Protein AF-A0A7X6VXB9-F1 (afdb_monomer_lite)

Radius of gyration: 19.86 Å; chains: 1; bounding box: 58×48×52 Å

pLDDT: mean 84.42, std 15.19, range [27.61, 98.31]

Structure (mmCIF, N/CA/C/O backbone):
data_AF-A0A7X6VXB9-F1
#
_entry.id   AF-A0A7X6VXB9-F1
#
loop_
_atom_site.group_PDB
_atom_site.id
_atom_site.type_symbol
_atom_site.label_atom_id
_atom_site.label_alt_id
_atom_site.label_comp_id
_atom_site.label_asym_id
_atom_site.label_entity_id
_atom_site.label_seq_id
_atom_site.pdbx_PDB_ins_code
_atom_site.Cartn_x
_atom_site.Cartn_y
_atom_site.Cartn_z
_atom_site.occupancy
_atom_site.B_iso_or_equiv
_atom_site.auth_seq_id
_atom_site.auth_comp_id
_atom_site.auth_asym_id
_atom_site.auth_atom_id
_atom_site.pdbx_PDB_model_num
ATOM 1 N N . MET A 1 1 ? 38.574 -6.362 -27.986 1.00 59.81 1 MET A N 1
ATOM 2 C CA . MET A 1 1 ? 37.698 -5.196 -28.247 1.00 59.81 1 MET A CA 1
ATOM 3 C C . MET A 1 1 ? 36.382 -5.608 -28.919 1.00 59.81 1 MET A C 1
ATOM 5 O O . MET A 1 1 ? 35.338 -5.359 -28.336 1.00 59.81 1 MET A O 1
ATOM 9 N N . ALA A 1 2 ? 36.400 -6.327 -30.053 1.00 65.19 2 ALA A N 1
ATOM 10 C CA . ALA A 1 2 ? 35.178 -6.799 -30.733 1.00 65.19 2 ALA A CA 1
ATOM 11 C C . ALA A 1 2 ? 34.283 -7.728 -29.877 1.00 65.19 2 ALA A C 1
ATOM 13 O O . ALA A 1 2 ? 33.071 -7.541 -29.834 1.00 65.19 2 ALA A O 1
ATOM 14 N N . GLY A 1 3 ? 34.872 -8.669 -29.127 1.00 65.75 3 GLY A N 1
ATOM 15 C CA . GLY A 1 3 ? 34.111 -9.557 -28.233 1.00 65.75 3 GLY A CA 1
ATOM 16 C C . GLY A 1 3 ? 33.398 -8.827 -27.088 1.00 65.75 3 GLY A C 1
ATOM 17 O O . GLY A 1 3 ? 32.296 -9.203 -26.709 1.00 65.75 3 GLY A O 1
ATOM 18 N N . THR A 1 4 ? 33.982 -7.738 -26.580 1.00 70.50 4 THR A N 1
ATOM 19 C CA . THR A 1 4 ? 33.397 -6.915 -25.508 1.00 70.50 4 THR A CA 1
ATOM 20 C C . THR A 1 4 ? 32.198 -6.111 -26.011 1.00 70.50 4 THR A C 1
ATOM 22 O O . THR A 1 4 ? 31.180 -6.040 -25.329 1.00 70.50 4 THR A O 1
ATOM 25 N N . ILE A 1 5 ? 32.289 -5.557 -27.225 1.00 76.06 5 ILE A N 1
ATOM 26 C CA . ILE A 1 5 ? 31.186 -4.834 -27.874 1.00 76.06 5 ILE A CA 1
ATOM 27 C C . ILE A 1 5 ? 30.029 -5.793 -28.169 1.00 76.06 5 ILE A C 1
ATOM 29 O O . ILE A 1 5 ? 28.884 -5.480 -27.856 1.00 76.06 5 ILE A O 1
ATOM 33 N N . LEU A 1 6 ? 30.321 -6.987 -28.695 1.00 74.81 6 LEU A N 1
ATOM 34 C CA . LEU A 1 6 ? 29.302 -8.002 -28.965 1.00 74.81 6 LEU A CA 1
ATOM 35 C C . LEU A 1 6 ? 28.572 -8.429 -27.684 1.00 74.81 6 LEU A C 1
ATOM 37 O O . LEU A 1 6 ? 27.347 -8.500 -27.675 1.00 74.81 6 LEU A O 1
ATOM 41 N N . LEU A 1 7 ? 29.306 -8.649 -26.588 1.00 71.50 7 LEU A N 1
ATOM 42 C CA . LEU A 1 7 ? 28.714 -8.994 -25.294 1.00 71.50 7 LEU A CA 1
ATOM 43 C C . LEU A 1 7 ? 27.787 -7.881 -24.775 1.00 71.50 7 LEU A C 1
ATOM 45 O O . LEU A 1 7 ? 26.713 -8.160 -24.245 1.00 71.50 7 LEU A O 1
ATOM 49 N N . PHE A 1 8 ? 28.182 -6.618 -24.968 1.00 75.12 8 PHE A N 1
ATOM 50 C CA . PHE A 1 8 ? 27.390 -5.456 -24.569 1.00 75.12 8 PHE A CA 1
ATOM 51 C C . PHE A 1 8 ? 26.103 -5.331 -25.394 1.00 75.12 8 PHE A C 1
ATOM 53 O O . PHE A 1 8 ? 25.026 -5.144 -24.832 1.00 75.12 8 PHE A O 1
ATOM 60 N N . VAL A 1 9 ? 26.196 -5.512 -26.715 1.00 78.38 9 VAL A N 1
ATOM 61 C CA . VAL A 1 9 ? 25.041 -5.505 -27.627 1.00 78.38 9 VAL A CA 1
ATOM 62 C C . VAL A 1 9 ? 24.076 -6.638 -27.289 1.00 78.38 9 VAL A C 1
ATOM 64 O O . VAL A 1 9 ? 22.878 -6.401 -27.172 1.00 78.38 9 VAL A O 1
ATOM 67 N N . VAL A 1 10 ? 24.580 -7.855 -27.068 1.00 76.19 10 VAL A N 1
ATOM 68 C CA . VAL A 1 10 ? 23.747 -9.006 -26.689 1.00 76.19 10 VAL A CA 1
ATOM 69 C C . VAL A 1 10 ? 23.068 -8.768 -25.340 1.00 76.19 10 VAL A C 1
ATOM 71 O O . VAL A 1 10 ? 21.876 -9.037 -25.216 1.00 76.19 10 VAL A O 1
ATOM 74 N N . SER A 1 11 ? 23.773 -8.213 -24.350 1.00 72.56 11 SER A N 1
ATOM 75 C CA . SER A 1 11 ? 23.193 -7.867 -23.045 1.00 72.56 11 SER A CA 1
ATOM 76 C C . SER A 1 11 ? 22.078 -6.821 -23.173 1.00 72.56 11 SER A C 1
ATOM 78 O O . SER A 1 11 ? 20.974 -7.018 -22.663 1.00 72.56 11 SER A O 1
ATOM 80 N N . PHE A 1 12 ? 22.320 -5.753 -23.938 1.00 78.56 12 PHE A N 1
ATOM 81 C CA . PHE A 1 12 ? 21.336 -4.698 -24.173 1.00 78.56 12 PHE A CA 1
ATOM 82 C C . PHE A 1 12 ? 20.107 -5.212 -24.937 1.00 78.56 12 PHE A C 1
ATOM 84 O O . PHE A 1 12 ? 18.974 -4.943 -24.545 1.00 78.56 12 PHE A O 1
ATOM 91 N N . MET A 1 13 ? 20.313 -6.023 -25.978 1.00 80.06 13 MET A N 1
ATOM 92 C CA . MET A 1 13 ? 19.227 -6.684 -26.709 1.00 80.06 13 MET A CA 1
ATOM 93 C C . MET A 1 13 ? 18.437 -7.635 -25.811 1.00 80.06 13 MET A C 1
ATOM 95 O O . MET A 1 13 ? 17.213 -7.656 -25.865 1.00 80.06 13 MET A O 1
ATOM 99 N N . THR A 1 14 ? 19.112 -8.372 -24.931 1.00 75.12 14 THR A N 1
ATOM 100 C CA . THR A 1 14 ? 18.470 -9.269 -23.962 1.00 75.12 14 THR A CA 1
ATOM 101 C C . THR A 1 14 ? 17.587 -8.485 -22.985 1.00 75.12 14 THR A C 1
ATOM 103 O O . THR A 1 14 ? 16.448 -8.880 -22.736 1.00 75.12 14 THR A O 1
ATOM 106 N N . MET A 1 15 ? 18.061 -7.339 -22.482 1.00 77.19 15 MET A N 1
ATOM 107 C CA . MET A 1 15 ? 17.248 -6.436 -21.660 1.00 77.19 15 MET A CA 1
ATOM 108 C C . MET A 1 15 ? 16.054 -5.869 -22.429 1.00 77.19 15 MET A C 1
ATOM 110 O O . MET A 1 15 ? 14.948 -5.844 -21.892 1.00 77.19 15 MET A O 1
ATOM 114 N N . TYR A 1 16 ? 16.269 -5.436 -23.672 1.00 79.38 16 TYR A N 1
ATOM 115 C CA . TYR A 1 16 ? 15.228 -4.864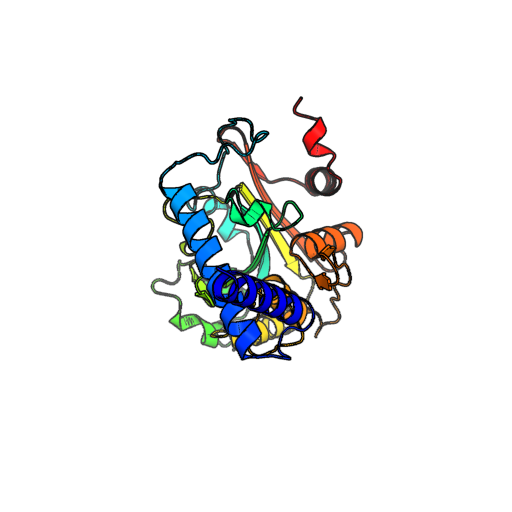 -24.523 1.00 79.38 16 TYR A CA 1
ATOM 116 C C . TYR A 1 16 ? 14.123 -5.884 -24.830 1.00 79.38 16 TYR A C 1
ATOM 118 O O . TYR A 1 16 ? 12.943 -5.599 -24.639 1.00 79.38 16 TYR A O 1
ATOM 126 N N . ILE A 1 17 ? 14.496 -7.111 -25.205 1.00 79.88 17 ILE A N 1
ATOM 127 C CA . ILE A 1 17 ? 13.550 -8.205 -25.462 1.00 79.88 17 ILE A CA 1
ATOM 128 C C . ILE A 1 17 ? 12.794 -8.581 -24.183 1.00 79.88 17 ILE A C 1
ATOM 130 O O . ILE A 1 17 ? 11.577 -8.725 -24.223 1.00 79.88 17 ILE A O 1
ATOM 134 N N . SER A 1 18 ? 13.484 -8.705 -23.045 1.00 80.44 18 SER A N 1
ATOM 135 C CA . SER A 1 18 ? 12.845 -8.980 -21.749 1.00 80.44 18 SER A CA 1
ATOM 136 C C . SER A 1 18 ? 11.863 -7.882 -21.328 1.00 80.44 18 SER A C 1
ATOM 138 O O . SER A 1 18 ? 10.851 -8.163 -20.691 1.00 80.44 18 SER A O 1
ATOM 140 N N . PHE A 1 19 ? 12.142 -6.626 -21.677 1.00 75.62 19 PHE A N 1
ATOM 141 C CA . PHE A 1 19 ? 11.236 -5.517 -21.405 1.00 75.62 19 PHE A CA 1
ATOM 142 C C . PHE A 1 19 ? 9.982 -5.564 -22.291 1.00 75.62 19 PHE A C 1
ATOM 144 O O . PHE A 1 19 ? 8.875 -5.369 -21.789 1.00 75.62 19 PHE A O 1
ATOM 151 N N . LEU A 1 20 ? 10.143 -5.842 -23.590 1.00 76.56 20 LEU A N 1
ATOM 152 C CA . LEU A 1 20 ? 9.024 -5.953 -24.533 1.00 76.56 20 LEU A CA 1
ATOM 153 C C . LEU A 1 20 ? 8.160 -7.195 -24.288 1.00 76.56 20 LEU A C 1
ATOM 155 O O . LEU A 1 20 ? 6.946 -7.144 -24.459 1.00 76.56 20 LEU A O 1
ATOM 159 N N . PHE A 1 21 ? 8.782 -8.301 -23.884 1.00 77.38 21 PHE A N 1
ATOM 160 C CA . PHE A 1 21 ? 8.146 -9.609 -23.749 1.00 77.38 21 PHE A CA 1
ATOM 161 C C . PHE A 1 21 ? 8.432 -10.228 -22.370 1.00 77.38 21 PHE A C 1
ATOM 163 O O . PHE A 1 21 ? 9.094 -11.274 -22.289 1.00 77.38 21 PHE A O 1
ATOM 170 N N . PRO A 1 22 ? 7.959 -9.600 -21.275 1.00 74.38 22 PRO A N 1
ATOM 171 C CA . PRO A 1 22 ? 8.199 -10.102 -19.928 1.00 74.38 22 PRO A CA 1
ATOM 172 C C . PRO A 1 22 ? 7.652 -11.527 -19.781 1.00 74.38 22 PRO A C 1
ATOM 174 O O . PRO A 1 22 ? 6.586 -11.867 -20.292 1.00 74.38 22 PRO A O 1
ATOM 177 N N . GLY A 1 23 ? 8.415 -12.399 -19.127 1.00 74.75 23 GLY A N 1
ATOM 178 C CA . GLY A 1 23 ? 8.036 -13.790 -18.882 1.00 74.75 23 GLY A CA 1
ATOM 179 C C . GLY A 1 23 ? 8.286 -14.745 -20.055 1.00 74.75 23 GLY A C 1
ATOM 180 O O . GLY A 1 23 ? 8.289 -15.961 -19.845 1.00 74.75 23 GLY A O 1
ATOM 181 N N . LYS A 1 24 ? 8.548 -14.251 -21.278 1.00 81.12 24 LYS A N 1
ATOM 182 C CA . LYS A 1 24 ? 8.824 -15.112 -22.447 1.00 81.12 24 LYS A CA 1
ATOM 183 C C . LYS A 1 24 ? 10.237 -15.699 -22.425 1.00 81.12 24 LYS A C 1
ATOM 185 O O . LYS A 1 24 ? 10.427 -16.842 -22.833 1.00 81.12 24 LYS A O 1
ATOM 190 N N . LEU A 1 25 ? 11.224 -14.952 -21.922 1.00 83.94 25 LEU A N 1
ATOM 191 C CA . LEU A 1 25 ? 12.621 -15.386 -21.817 1.00 83.94 25 LEU A CA 1
ATOM 192 C C . LEU A 1 25 ? 13.113 -15.270 -20.370 1.00 83.94 25 LEU A C 1
ATOM 194 O O . LEU A 1 25 ? 13.748 -14.291 -19.986 1.00 83.94 25 LEU A O 1
ATOM 198 N N . LYS A 1 26 ? 12.897 -16.325 -19.574 1.00 82.00 26 LYS A N 1
ATOM 199 C CA . LYS A 1 26 ? 13.209 -16.344 -18.129 1.00 82.00 26 LYS A CA 1
ATOM 200 C C . LYS A 1 26 ? 14.647 -15.932 -17.782 1.00 82.00 26 LYS A C 1
ATOM 202 O O . LYS A 1 26 ? 14.869 -15.318 -16.740 1.00 82.00 26 LYS A O 1
ATOM 207 N N . LEU A 1 27 ? 15.629 -16.284 -18.620 1.00 82.00 27 LEU A N 1
ATOM 208 C CA . LEU A 1 27 ? 17.028 -15.892 -18.406 1.00 82.00 27 LEU A CA 1
ATOM 209 C C . LEU A 1 27 ? 17.223 -14.385 -18.617 1.00 82.00 27 LEU A C 1
ATOM 211 O O . LEU A 1 27 ? 17.861 -13.733 -17.795 1.00 82.00 27 LEU A O 1
ATOM 215 N N . ALA A 1 28 ? 16.628 -13.841 -19.678 1.00 82.56 28 ALA A N 1
ATOM 216 C CA . ALA A 1 28 ? 16.661 -12.418 -19.984 1.00 82.56 28 ALA A CA 1
ATOM 217 C C . ALA A 1 28 ? 15.976 -11.597 -18.882 1.00 82.56 28 ALA A C 1
ATOM 219 O O . ALA A 1 28 ? 16.541 -10.617 -18.399 1.00 82.56 28 ALA A O 1
ATOM 220 N N . ASP A 1 29 ? 14.818 -12.068 -18.407 1.00 80.44 29 ASP A N 1
ATOM 221 C CA . ASP A 1 29 ? 14.095 -11.474 -17.280 1.00 80.44 29 ASP A CA 1
ATOM 222 C C . ASP A 1 29 ? 14.917 -11.484 -16.003 1.00 80.44 29 ASP A C 1
ATOM 224 O O . ASP A 1 29 ? 14.950 -10.483 -15.289 1.00 80.44 29 ASP A O 1
ATOM 228 N N . ARG A 1 30 ? 15.617 -12.586 -15.717 1.00 83.44 30 ARG A N 1
ATOM 229 C CA . ARG A 1 30 ? 16.499 -12.673 -14.553 1.00 83.44 30 ARG A CA 1
ATOM 230 C C . ARG A 1 30 ? 17.626 -11.645 -14.644 1.00 83.44 30 ARG A C 1
ATOM 232 O O . ARG A 1 30 ? 17.812 -10.897 -13.693 1.00 83.44 30 ARG A O 1
ATOM 239 N N . VAL A 1 31 ? 18.329 -11.572 -15.775 1.00 82.25 31 VAL A N 1
ATOM 240 C CA . VAL A 1 31 ? 19.430 -10.612 -15.977 1.00 82.25 31 VAL A CA 1
ATOM 241 C C . VAL A 1 31 ? 18.933 -9.171 -15.845 1.00 82.25 31 VAL A C 1
ATOM 243 O O . VAL A 1 31 ? 19.501 -8.403 -15.071 1.00 82.25 31 VAL A O 1
ATOM 246 N N . ARG A 1 32 ? 17.836 -8.815 -16.530 1.00 85.00 32 ARG A N 1
ATOM 247 C CA . ARG A 1 32 ? 17.232 -7.477 -16.440 1.00 85.00 32 ARG A CA 1
ATOM 248 C C . ARG A 1 32 ? 16.832 -7.141 -15.005 1.00 85.00 32 ARG A C 1
ATOM 250 O O . ARG A 1 32 ? 17.152 -6.061 -14.521 1.00 85.00 32 ARG A O 1
ATOM 257 N N . THR A 1 33 ? 16.142 -8.056 -14.329 1.00 82.88 33 THR A N 1
ATOM 258 C CA . THR A 1 33 ? 15.639 -7.846 -12.964 1.00 82.88 33 THR A CA 1
ATOM 259 C C . THR A 1 33 ? 16.784 -7.637 -11.975 1.00 82.88 33 THR A C 1
ATOM 261 O O . THR A 1 33 ? 16.711 -6.733 -11.148 1.00 82.88 33 THR A O 1
ATOM 264 N N . GLU A 1 34 ? 17.851 -8.434 -12.057 1.00 84.50 34 GLU A N 1
ATOM 265 C CA . GLU A 1 34 ? 19.015 -8.273 -11.177 1.00 84.50 34 GLU A CA 1
ATOM 266 C C . GLU A 1 34 ? 19.765 -6.965 -11.447 1.00 84.50 34 GLU A C 1
ATOM 268 O O . GLU A 1 34 ? 20.145 -6.275 -10.499 1.00 84.50 34 GLU A O 1
ATOM 273 N N . LEU A 1 35 ? 19.897 -6.555 -12.713 1.00 81.88 35 LEU A N 1
ATOM 274 C CA . LEU A 1 35 ? 20.472 -5.251 -13.037 1.00 81.88 35 LEU A CA 1
ATOM 275 C C . LEU A 1 35 ? 19.609 -4.108 -12.488 1.00 81.88 35 LEU A C 1
ATOM 277 O O . LEU A 1 35 ? 20.141 -3.212 -11.842 1.00 81.88 35 LEU A O 1
ATOM 281 N N . MET A 1 36 ? 18.284 -4.167 -12.662 1.00 82.00 36 MET A N 1
ATOM 282 C CA . MET A 1 36 ? 17.364 -3.165 -12.112 1.00 82.00 36 MET A CA 1
ATOM 283 C C . MET A 1 36 ? 17.475 -3.067 -10.589 1.00 82.00 36 MET A C 1
ATOM 285 O O . MET A 1 36 ? 17.573 -1.964 -10.058 1.00 82.00 36 MET A O 1
ATOM 289 N N . LYS A 1 37 ? 17.517 -4.200 -9.876 1.00 83.75 37 LYS A N 1
ATOM 290 C CA . LYS A 1 37 ? 17.737 -4.210 -8.421 1.00 83.75 37 LYS A CA 1
ATOM 291 C C . LYS A 1 37 ? 19.070 -3.575 -8.048 1.00 83.75 37 LYS A C 1
ATOM 293 O O . LYS A 1 37 ? 19.116 -2.790 -7.108 1.00 83.75 37 LYS A O 1
ATOM 298 N N . SER A 1 38 ? 20.141 -3.904 -8.769 1.00 82.62 38 SER A N 1
ATOM 299 C CA . SER A 1 38 ? 21.470 -3.334 -8.535 1.00 82.62 38 SER A CA 1
ATOM 300 C C . SER A 1 38 ? 21.470 -1.816 -8.733 1.00 82.62 38 SER A C 1
ATOM 302 O O . SER A 1 38 ? 21.938 -1.094 -7.855 1.00 82.62 38 SER A O 1
ATOM 304 N N . THR A 1 39 ? 20.864 -1.321 -9.817 1.00 81.25 39 THR A N 1
ATOM 305 C CA . THR A 1 39 ? 20.719 0.116 -10.081 1.00 81.25 39 THR A CA 1
ATOM 306 C C . THR A 1 39 ? 19.886 0.808 -9.006 1.00 81.25 39 THR A C 1
ATOM 308 O O . THR A 1 39 ? 20.294 1.852 -8.509 1.00 81.25 39 THR A O 1
ATOM 311 N N . ILE A 1 40 ? 18.753 0.226 -8.603 1.00 82.19 40 ILE A N 1
ATOM 312 C CA . ILE A 1 40 ? 17.907 0.793 -7.546 1.00 82.19 40 ILE A CA 1
ATOM 313 C C . ILE A 1 40 ? 18.665 0.847 -6.218 1.00 82.19 40 ILE A C 1
ATOM 315 O O . ILE A 1 40 ? 18.682 1.892 -5.576 1.00 82.19 40 ILE A O 1
ATOM 319 N N . ASN A 1 41 ? 19.344 -0.235 -5.830 1.00 81.50 41 ASN A N 1
ATOM 320 C CA . ASN A 1 41 ? 20.149 -0.256 -4.611 1.00 81.50 41 ASN A CA 1
ATOM 321 C C . ASN A 1 41 ? 21.255 0.807 -4.654 1.00 81.50 41 ASN A C 1
ATOM 323 O O . ASN A 1 41 ? 21.452 1.507 -3.668 1.00 81.50 41 ASN A O 1
ATOM 327 N N . ALA A 1 42 ? 21.938 0.974 -5.791 1.00 79.31 42 ALA A N 1
ATOM 328 C CA . ALA A 1 42 ? 22.951 2.014 -5.952 1.00 79.31 42 ALA A CA 1
ATOM 329 C C . ALA A 1 42 ? 22.359 3.427 -5.802 1.00 79.31 42 ALA A C 1
ATOM 331 O O . ALA A 1 42 ? 22.937 4.253 -5.101 1.00 79.31 42 ALA A O 1
ATOM 332 N N . LEU A 1 43 ? 21.192 3.699 -6.400 1.00 77.94 43 LEU A N 1
ATOM 333 C CA . LEU A 1 43 ? 20.498 4.984 -6.250 1.00 77.94 43 LEU A CA 1
ATOM 334 C C . LEU A 1 43 ? 20.062 5.241 -4.801 1.00 77.94 43 LEU A C 1
ATOM 336 O O . LEU A 1 43 ? 20.222 6.356 -4.312 1.00 77.94 43 LEU A O 1
ATOM 340 N N . GLU A 1 44 ? 19.558 4.221 -4.100 1.00 75.94 44 GLU A N 1
ATOM 341 C CA . GLU A 1 44 ? 19.198 4.335 -2.682 1.00 75.94 44 GLU A CA 1
ATOM 342 C C . GLU A 1 44 ? 20.428 4.589 -1.790 1.00 75.94 44 GLU A C 1
ATOM 344 O O . GLU A 1 44 ? 20.342 5.371 -0.845 1.00 75.94 44 GLU A O 1
ATOM 349 N N . GLU A 1 45 ? 21.585 3.982 -2.077 1.00 77.75 45 GLU A N 1
ATOM 350 C CA . GLU A 1 45 ? 22.830 4.253 -1.339 1.00 77.75 45 GLU A CA 1
ATOM 351 C C . GLU A 1 45 ? 23.379 5.664 -1.612 1.00 77.75 45 GLU A C 1
ATOM 353 O O . GLU A 1 45 ? 23.827 6.350 -0.690 1.00 77.75 45 GLU A O 1
ATOM 358 N N . ILE A 1 46 ? 23.284 6.153 -2.851 1.00 73.56 46 ILE A N 1
ATOM 359 C CA . ILE A 1 46 ? 23.618 7.547 -3.188 1.00 73.56 46 ILE A CA 1
ATOM 360 C C . ILE A 1 46 ? 22.721 8.517 -2.402 1.00 73.56 46 ILE A C 1
ATOM 362 O O . ILE A 1 46 ? 23.204 9.490 -1.821 1.00 73.56 46 ILE A O 1
ATOM 366 N N . GLU A 1 47 ? 21.423 8.221 -2.311 1.00 69.88 47 GLU A N 1
ATOM 367 C CA . GLU A 1 47 ? 20.468 9.023 -1.544 1.00 69.88 47 GLU A CA 1
ATOM 368 C C . GLU A 1 47 ? 20.797 9.042 -0.037 1.00 69.88 47 GLU A C 1
ATOM 370 O O . GLU A 1 47 ? 20.754 10.100 0.597 1.00 69.88 47 GLU A O 1
ATOM 375 N N . LYS A 1 48 ? 21.198 7.897 0.537 1.00 69.31 48 LYS A N 1
ATOM 376 C CA . LYS A 1 48 ? 21.609 7.788 1.951 1.00 69.31 48 LYS A CA 1
ATOM 377 C C . LYS A 1 48 ? 22.912 8.515 2.265 1.00 69.31 48 LYS A C 1
ATOM 379 O O . LYS A 1 48 ? 23.018 9.133 3.322 1.00 69.31 48 LYS A O 1
ATOM 384 N N . THR A 1 49 ? 23.900 8.439 1.374 1.00 63.34 49 THR A N 1
ATOM 385 C CA . THR A 1 49 ? 25.222 9.067 1.565 1.00 63.34 49 THR A CA 1
ATOM 386 C C . THR A 1 49 ? 25.186 10.587 1.406 1.00 63.34 49 THR A C 1
ATOM 388 O O . THR A 1 49 ? 26.188 11.258 1.650 1.00 63.34 49 THR A O 1
ATOM 391 N N . GLY A 1 50 ? 24.040 11.154 1.012 1.00 55.84 50 GLY A N 1
ATOM 392 C CA . GLY A 1 50 ? 23.881 12.592 0.817 1.00 55.84 50 GLY A CA 1
ATOM 393 C C . GLY A 1 50 ? 24.689 13.134 -0.364 1.00 55.84 50 GLY A C 1
ATOM 394 O O . GLY A 1 50 ? 24.737 14.352 -0.550 1.00 55.84 50 GLY A O 1
ATOM 395 N N . GLN A 1 51 ? 25.299 12.258 -1.177 1.00 49.59 51 GLN A N 1
ATOM 396 C CA . GLN A 1 51 ? 25.898 12.640 -2.447 1.00 49.59 51 GLN A CA 1
ATOM 397 C C . GLN A 1 51 ? 24.773 13.048 -3.392 1.00 49.59 51 GLN A C 1
ATOM 399 O O . GLN A 1 51 ? 24.108 12.242 -4.036 1.00 49.59 51 GLN A O 1
ATOM 404 N N . ARG A 1 52 ? 24.534 14.356 -3.427 1.00 46.22 52 ARG A N 1
ATOM 405 C CA . ARG A 1 52 ? 23.591 14.996 -4.333 1.00 46.22 52 ARG A CA 1
ATOM 406 C C . ARG A 1 52 ? 24.061 14.742 -5.761 1.00 46.22 52 ARG A C 1
ATOM 408 O O . ARG A 1 52 ? 24.974 15.410 -6.235 1.00 46.22 52 ARG A O 1
ATOM 415 N N . LEU A 1 53 ? 23.426 13.804 -6.460 1.00 44.00 53 LEU A N 1
ATOM 416 C CA . LEU A 1 53 ? 23.464 13.799 -7.916 1.00 44.00 53 LEU A CA 1
ATOM 417 C C . LEU A 1 53 ? 22.779 15.087 -8.375 1.00 44.00 53 LEU A C 1
ATOM 419 O O . LEU A 1 53 ? 21.554 15.172 -8.431 1.00 44.00 53 LEU A O 1
ATOM 423 N N . THR A 1 54 ? 23.574 16.111 -8.676 1.00 37.56 54 THR A N 1
ATOM 424 C CA . THR A 1 54 ? 23.136 17.299 -9.409 1.00 37.56 54 THR A CA 1
ATOM 425 C C . THR A 1 54 ? 22.849 16.903 -10.855 1.00 37.56 54 THR A C 1
ATOM 427 O O . THR A 1 54 ? 23.580 17.257 -11.775 1.00 37.56 54 THR A O 1
ATOM 430 N N . LEU A 1 55 ? 21.775 16.143 -11.068 1.00 38.56 55 LEU A N 1
ATOM 431 C CA . LEU A 1 55 ? 21.046 16.208 -12.326 1.00 38.56 55 LEU A CA 1
ATOM 432 C C . LEU A 1 55 ? 20.405 17.596 -12.354 1.00 38.56 55 LEU A C 1
ATOM 434 O O . LEU A 1 55 ? 19.553 17.920 -11.524 1.00 38.56 55 LEU A O 1
ATOM 438 N N . ALA A 1 56 ? 20.934 18.448 -13.231 1.00 33.56 56 ALA A N 1
ATOM 439 C CA . ALA A 1 56 ? 20.544 19.841 -13.380 1.00 33.56 56 ALA A CA 1
ATOM 440 C C . ALA A 1 56 ? 19.009 19.972 -13.412 1.00 33.56 56 ALA A C 1
ATOM 442 O O . ALA A 1 56 ? 18.364 19.318 -14.229 1.00 33.56 56 ALA A O 1
ATOM 443 N N . ASN A 1 57 ? 18.476 20.802 -12.502 1.00 32.94 57 ASN A N 1
ATOM 444 C CA . ASN A 1 57 ? 17.078 21.254 -12.320 1.00 32.94 57 ASN A CA 1
ATOM 445 C C . ASN A 1 57 ? 16.357 20.851 -11.020 1.00 32.94 57 ASN A C 1
ATOM 447 O O . ASN A 1 57 ? 15.249 21.332 -10.792 1.00 32.94 57 ASN A O 1
ATOM 451 N N . PHE A 1 58 ? 16.957 20.086 -10.103 1.00 40.41 58 PHE A N 1
ATOM 452 C CA . PHE A 1 58 ? 16.350 19.893 -8.774 1.00 40.41 58 PHE A CA 1
ATOM 453 C C . PHE A 1 58 ? 16.785 20.998 -7.801 1.00 40.41 58 PHE A C 1
ATOM 455 O O . PHE A 1 58 ? 17.818 20.909 -7.140 1.00 40.41 58 PHE A O 1
ATOM 462 N N . HIS A 1 59 ? 16.000 22.078 -7.740 1.00 34.94 59 HIS A N 1
ATOM 463 C CA . HIS A 1 59 ? 16.188 23.160 -6.774 1.00 34.94 59 HIS A CA 1
ATOM 464 C C . HIS A 1 59 ? 16.136 22.646 -5.321 1.00 34.94 59 HIS A C 1
ATOM 466 O O . HIS A 1 59 ? 15.226 21.917 -4.928 1.00 34.94 59 HIS A O 1
ATOM 472 N N . ASN A 1 60 ? 17.114 23.091 -4.524 1.00 37.09 60 ASN A N 1
ATOM 473 C CA . ASN A 1 60 ? 17.219 22.934 -3.070 1.00 37.09 60 ASN A CA 1
ATOM 474 C C . ASN A 1 60 ? 16.044 23.611 -2.336 1.00 37.09 60 ASN A C 1
ATOM 476 O O . ASN A 1 60 ? 16.185 24.729 -1.843 1.00 37.09 60 ASN A O 1
ATOM 480 N N . LYS A 1 61 ? 14.902 22.938 -2.214 1.00 41.56 61 LYS A N 1
ATOM 481 C CA . LYS A 1 61 ? 13.917 23.249 -1.170 1.00 41.56 61 LYS A CA 1
ATOM 482 C C . LYS A 1 61 ? 14.041 22.167 -0.100 1.00 41.56 61 LYS A C 1
ATOM 484 O O . LYS A 1 61 ? 14.153 20.995 -0.455 1.00 41.56 61 LYS A O 1
ATOM 489 N N . GLU A 1 62 ? 14.083 22.529 1.183 1.00 51.47 62 GLU A N 1
ATOM 490 C CA . GLU A 1 62 ? 13.890 21.537 2.248 1.00 51.47 62 GLU A CA 1
ATOM 491 C C . GLU A 1 62 ? 12.565 20.824 1.975 1.00 51.47 62 GLU A C 1
ATOM 493 O O . GLU A 1 62 ? 11.496 21.434 1.988 1.00 51.47 62 GLU A O 1
ATOM 498 N N . ILE A 1 63 ? 12.642 19.543 1.629 1.00 63.09 63 ILE A N 1
ATOM 499 C CA . ILE A 1 63 ? 11.458 18.737 1.367 1.00 63.09 63 ILE A CA 1
ATOM 500 C C . ILE A 1 63 ? 10.913 18.344 2.736 1.00 63.09 63 ILE A C 1
ATOM 502 O O . ILE A 1 63 ? 11.505 17.514 3.421 1.00 63.09 63 ILE A O 1
ATOM 506 N N . SER A 1 64 ? 9.804 18.958 3.141 1.00 77.19 64 SER A N 1
ATOM 507 C CA . SER A 1 64 ? 9.059 18.532 4.322 1.00 77.19 64 SER A CA 1
ATOM 508 C C . SER A 1 64 ? 8.534 17.106 4.111 1.00 77.19 64 SER A C 1
ATOM 510 O O . SER A 1 64 ? 7.911 16.807 3.093 1.00 77.19 64 SER A O 1
ATOM 512 N N . THR A 1 65 ? 8.814 16.217 5.064 1.00 88.75 65 THR A N 1
ATOM 513 C CA . THR A 1 65 ? 8.384 14.811 5.040 1.00 88.75 65 THR A CA 1
ATOM 514 C C . THR A 1 65 ? 7.583 14.472 6.288 1.00 88.75 65 THR A C 1
ATOM 516 O O . THR A 1 65 ? 7.936 14.922 7.380 1.00 88.75 65 THR A O 1
ATOM 519 N N . LEU A 1 66 ? 6.554 13.647 6.130 1.00 89.94 66 LEU A N 1
ATOM 520 C CA . LEU A 1 66 ? 5.745 13.089 7.209 1.00 89.94 66 LEU A CA 1
ATOM 521 C C . LEU A 1 66 ? 6.529 11.988 7.935 1.00 89.94 66 LEU A C 1
ATOM 523 O O . LEU A 1 66 ? 6.948 11.018 7.306 1.00 89.94 66 LEU A O 1
ATOM 527 N N . SER A 1 67 ? 6.754 12.129 9.237 1.00 91.56 67 SER A N 1
ATOM 528 C CA . SER A 1 67 ? 7.256 11.057 10.105 1.00 91.56 67 SER A CA 1
ATOM 529 C C . SER A 1 67 ? 6.125 10.107 10.513 1.00 91.56 67 SER A C 1
ATOM 531 O O . SER A 1 67 ? 4.958 10.363 10.235 1.00 91.56 67 SER A O 1
ATOM 533 N N . TYR A 1 68 ? 6.456 9.008 11.195 1.00 91.56 68 TYR A N 1
ATOM 534 C CA . TYR A 1 68 ? 5.430 8.169 11.816 1.00 91.56 68 TYR A CA 1
ATOM 535 C C . TYR A 1 68 ? 4.624 8.948 12.869 1.00 91.56 68 TYR A C 1
ATOM 537 O O . TYR A 1 68 ? 3.398 8.907 12.843 1.00 91.56 68 TYR A O 1
ATOM 545 N N . ASP A 1 69 ? 5.298 9.730 13.716 1.00 91.56 69 ASP A N 1
ATOM 546 C CA . ASP A 1 69 ? 4.651 10.551 14.749 1.00 91.56 69 ASP A CA 1
ATOM 547 C C . ASP A 1 69 ? 3.678 11.583 14.159 1.00 91.56 69 ASP A C 1
ATOM 549 O O . ASP A 1 69 ? 2.649 11.872 14.763 1.00 91.56 69 ASP A O 1
ATOM 553 N N . ASP A 1 70 ? 3.964 12.098 12.957 1.00 92.69 70 ASP A N 1
ATOM 554 C CA . ASP A 1 70 ? 3.048 12.982 12.229 1.00 92.69 70 ASP A CA 1
ATOM 555 C C . ASP A 1 70 ? 1.748 12.257 11.818 1.00 92.69 70 ASP A C 1
ATOM 557 O O . ASP A 1 70 ? 0.703 12.894 11.693 1.00 92.69 70 ASP A O 1
ATOM 561 N N . LEU A 1 71 ? 1.799 10.938 11.586 1.00 93.62 71 LEU A N 1
ATOM 562 C CA . LEU A 1 71 ? 0.656 10.135 11.138 1.00 93.62 71 LEU A CA 1
ATOM 563 C C . LEU A 1 71 ? -0.206 9.623 12.290 1.00 93.62 71 LEU A C 1
ATOM 565 O O . LEU A 1 71 ? -1.424 9.563 12.129 1.00 93.62 71 LEU A O 1
ATOM 569 N N . VAL A 1 72 ? 0.396 9.255 13.428 1.00 92.25 72 VAL A N 1
ATOM 570 C CA . VAL A 1 72 ? -0.291 8.623 14.575 1.00 92.25 72 VAL A CA 1
ATOM 571 C C . VAL A 1 72 ? -1.621 9.302 14.947 1.00 92.25 72 VAL A C 1
ATOM 573 O O . VAL A 1 72 ? -2.615 8.584 15.077 1.00 92.25 72 VAL A O 1
ATOM 576 N N . PRO A 1 73 ? -1.721 10.649 15.034 1.00 93.81 73 PRO A N 1
ATOM 577 C CA . PRO A 1 73 ? -2.982 11.316 15.371 1.00 93.81 73 PRO A CA 1
ATOM 578 C C . PRO A 1 73 ? -4.138 11.025 14.400 1.00 93.81 73 PRO A C 1
ATOM 580 O O . PRO A 1 73 ? -5.301 11.136 14.778 1.00 93.81 73 PRO A O 1
ATOM 583 N N . TYR A 1 74 ? -3.823 10.651 13.160 1.00 94.81 74 TYR A N 1
ATOM 584 C CA . TYR A 1 74 ? -4.784 10.411 12.087 1.00 94.81 74 TYR A CA 1
ATOM 585 C C . TYR A 1 74 ? -5.053 8.920 11.853 1.00 94.81 74 TYR A C 1
ATOM 587 O O . TYR A 1 74 ? -6.112 8.566 11.352 1.00 94.81 74 TYR A O 1
ATOM 595 N N . LEU A 1 75 ? -4.145 8.012 12.229 1.00 93.06 75 LEU A N 1
ATOM 596 C CA . LEU A 1 75 ? -4.314 6.577 11.941 1.00 93.06 75 LEU A CA 1
ATOM 597 C C . LEU A 1 75 ? -5.547 5.965 12.628 1.00 93.06 75 LEU A C 1
ATOM 599 O O . LEU A 1 75 ? -6.162 5.036 12.101 1.00 93.06 75 LEU A O 1
ATOM 603 N N . HIS A 1 76 ? -5.964 6.512 13.772 1.00 88.44 76 HIS A N 1
ATOM 604 C CA . HIS A 1 76 ? -7.169 6.059 14.469 1.00 88.44 76 HIS A CA 1
ATOM 605 C C . HIS A 1 76 ? -8.475 6.382 13.724 1.00 88.44 76 HIS A C 1
ATOM 607 O O . HIS A 1 76 ? -9.456 5.664 13.919 1.00 88.44 76 HIS A O 1
ATOM 613 N N . SER A 1 77 ? -8.501 7.413 12.868 1.00 88.56 77 SER A N 1
ATOM 614 C CA . SER A 1 77 ? -9.684 7.761 12.061 1.00 88.56 77 SER A CA 1
ATOM 615 C C . SER A 1 77 ? -9.771 6.977 10.748 1.00 88.56 77 SER A C 1
ATOM 617 O O . SER A 1 77 ? -10.809 6.992 10.084 1.00 88.56 77 SER A O 1
ATOM 619 N N . ILE A 1 78 ? -8.700 6.271 10.375 1.00 93.75 78 ILE A N 1
ATOM 620 C CA . ILE A 1 78 ? -8.658 5.420 9.188 1.00 93.75 78 ILE A CA 1
ATOM 621 C C . ILE A 1 78 ? -9.223 4.045 9.538 1.00 93.75 78 ILE A C 1
ATOM 623 O O . ILE A 1 78 ? -8.782 3.394 10.482 1.00 93.75 78 ILE A O 1
ATOM 627 N N . GLU A 1 79 ? -10.176 3.564 8.748 1.00 94.44 79 GLU A N 1
ATOM 628 C CA . GLU A 1 79 ? -10.777 2.251 8.967 1.00 94.44 79 GLU A CA 1
ATOM 629 C C . GLU A 1 79 ? -9.999 1.128 8.275 1.00 94.44 79 GLU A C 1
ATOM 631 O O . GLU A 1 79 ? -9.434 1.317 7.192 1.00 94.44 79 GLU A O 1
ATOM 636 N N . SER A 1 80 ? -10.053 -0.082 8.840 1.00 97.19 80 SER A N 1
ATOM 637 C CA . SER A 1 80 ? -9.526 -1.284 8.192 1.00 97.19 80 SER A CA 1
ATOM 638 C C . SER A 1 80 ? -10.143 -1.480 6.801 1.00 97.19 80 SER A C 1
ATOM 640 O O . SER A 1 80 ? -11.349 -1.312 6.595 1.00 97.19 80 SER A O 1
ATOM 642 N N . GLY A 1 81 ? -9.297 -1.831 5.837 1.00 96.56 81 GLY A N 1
ATOM 643 C CA . GLY A 1 81 ? -9.625 -1.956 4.420 1.00 96.56 81 GLY A CA 1
ATOM 644 C C . GLY A 1 81 ? -9.588 -0.657 3.614 1.00 96.56 81 GLY A C 1
ATOM 645 O O . GLY A 1 81 ? -9.886 -0.684 2.422 1.00 96.56 81 GLY A O 1
ATOM 646 N N . THR A 1 82 ? -9.184 0.461 4.221 1.00 97.56 82 THR A N 1
ATOM 647 C CA . THR A 1 82 ? -8.863 1.688 3.481 1.00 97.56 82 THR A CA 1
ATOM 648 C C . THR A 1 82 ? -7.688 1.443 2.535 1.00 97.56 82 THR A C 1
ATOM 650 O O . THR A 1 82 ? -6.689 0.835 2.917 1.00 97.56 82 THR A O 1
ATOM 653 N N . VAL A 1 83 ? -7.787 1.936 1.304 1.00 97.75 83 VAL A N 1
ATOM 654 C CA . VAL A 1 83 ? -6.682 1.960 0.342 1.00 97.75 83 VAL A CA 1
ATOM 655 C C . VAL A 1 83 ? -5.882 3.227 0.578 1.00 97.75 83 VAL A C 1
ATOM 657 O O . VAL A 1 83 ? -6.448 4.319 0.552 1.00 97.75 83 VAL A O 1
ATOM 660 N N . PHE A 1 84 ? -4.577 3.103 0.785 1.00 97.25 84 PHE A N 1
ATOM 661 C CA . PHE A 1 84 ? -3.697 4.261 0.887 1.00 97.25 84 PHE A CA 1
ATOM 662 C C . PHE A 1 84 ? -2.842 4.410 -0.371 1.00 97.25 84 PHE A C 1
ATOM 664 O O . PHE A 1 84 ? -2.492 3.434 -1.034 1.00 97.25 84 PHE A O 1
ATOM 671 N N . PHE A 1 85 ? -2.467 5.644 -0.670 1.00 95.50 85 PHE A N 1
ATOM 672 C CA . PHE A 1 85 ? -1.565 6.041 -1.739 1.00 95.50 85 PHE A CA 1
ATOM 673 C C . PHE A 1 85 ? -0.517 6.964 -1.146 1.00 95.50 85 PHE A C 1
ATOM 675 O O . PHE A 1 85 ? -0.846 7.849 -0.360 1.00 95.50 85 PHE A O 1
ATOM 682 N N . THR A 1 86 ? 0.744 6.784 -1.517 1.00 93.06 86 THR A N 1
ATOM 683 C CA . THR A 1 86 ? 1.828 7.606 -0.979 1.00 93.06 86 THR A CA 1
ATOM 684 C C . THR A 1 86 ? 2.644 8.266 -2.074 1.00 93.06 86 THR A C 1
ATOM 686 O O . THR A 1 86 ? 2.873 7.705 -3.150 1.00 93.06 86 THR A O 1
ATOM 689 N N . SER A 1 87 ? 3.097 9.482 -1.780 1.00 87.75 87 SER A N 1
ATOM 690 C CA . SER A 1 87 ? 4.132 10.173 -2.541 1.00 87.75 87 SER A CA 1
ATOM 691 C C . SER A 1 87 ? 5.439 10.119 -1.772 1.00 87.75 87 SER A C 1
ATOM 693 O O . SER A 1 87 ? 5.473 10.391 -0.569 1.00 87.75 87 SER A O 1
ATOM 695 N N . HIS A 1 88 ? 6.532 9.800 -2.458 1.00 83.38 88 HIS A N 1
ATOM 696 C CA . HIS A 1 88 ? 7.846 9.699 -1.837 1.00 83.38 88 HIS A CA 1
ATOM 697 C C . HIS A 1 88 ? 8.845 10.647 -2.490 1.00 83.38 88 HIS A C 1
ATOM 699 O O . HIS A 1 88 ? 8.860 10.823 -3.704 1.00 83.38 88 HIS A O 1
ATOM 705 N N . GLY A 1 89 ? 9.749 11.193 -1.683 1.00 69.88 89 GLY A N 1
ATOM 706 C CA . GLY A 1 89 ? 10.870 12.005 -2.142 1.00 69.88 89 GLY A CA 1
ATOM 707 C C . GLY A 1 89 ? 12.084 11.224 -2.639 1.00 69.88 89 GLY A C 1
ATOM 708 O O . GLY A 1 89 ? 13.092 11.864 -2.929 1.00 69.88 89 GLY A O 1
ATOM 709 N N . LYS A 1 90 ? 12.010 9.887 -2.728 1.00 70.75 90 LYS A N 1
ATOM 710 C CA . LYS A 1 90 ? 13.143 9.060 -3.167 1.00 70.75 90 LYS A CA 1
ATOM 711 C C . LYS A 1 90 ? 13.485 9.283 -4.628 1.00 70.75 90 LYS A C 1
ATOM 713 O O . LYS A 1 90 ? 12.579 9.411 -5.451 1.00 70.75 90 LYS A O 1
ATOM 718 N N . ILE A 1 91 ? 14.767 9.173 -4.976 1.00 62.78 91 ILE A N 1
ATOM 719 C CA . ILE A 1 91 ? 15.241 9.314 -6.365 1.00 62.78 91 ILE A CA 1
ATOM 720 C C . ILE A 1 91 ? 14.515 8.332 -7.292 1.00 62.78 91 ILE A C 1
ATOM 722 O O . ILE A 1 91 ? 14.070 8.712 -8.372 1.00 62.78 91 ILE A O 1
ATOM 726 N N . VAL A 1 92 ? 14.329 7.084 -6.848 1.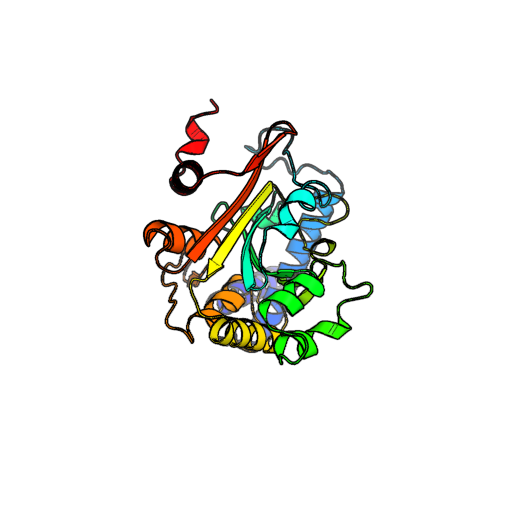00 68.44 92 VAL A N 1
ATOM 727 C CA . VAL A 1 92 ? 13.625 6.045 -7.620 1.00 68.44 92 VAL A CA 1
ATOM 728 C C . VAL A 1 92 ? 12.168 6.397 -7.926 1.00 68.44 92 VAL A C 1
ATOM 730 O O . VAL A 1 92 ? 11.633 5.971 -8.945 1.00 68.44 92 VAL A O 1
ATOM 733 N N . SER A 1 93 ? 11.540 7.211 -7.077 1.00 68.62 93 SER A N 1
ATOM 734 C CA . SER A 1 93 ? 10.141 7.621 -7.230 1.00 68.62 93 SER A CA 1
ATOM 735 C C . SER A 1 93 ? 9.967 8.605 -8.382 1.00 68.62 93 SER A C 1
ATOM 737 O O . SER A 1 93 ? 8.922 8.601 -9.015 1.00 68.62 93 SER A O 1
ATOM 739 N N . ASN A 1 94 ? 11.007 9.376 -8.723 1.00 65.81 94 ASN A N 1
ATOM 740 C CA . ASN A 1 94 ? 10.984 10.292 -9.868 1.00 65.81 94 ASN A CA 1
ATOM 741 C C . ASN A 1 94 ? 10.899 9.560 -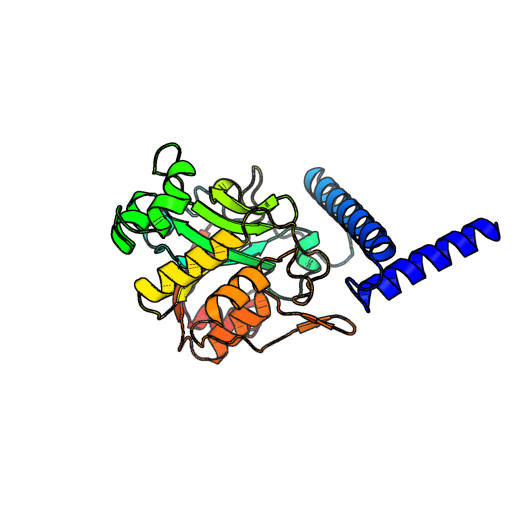11.221 1.00 65.81 94 ASN A C 1
ATOM 743 O O . ASN A 1 94 ? 10.619 10.190 -12.237 1.00 65.81 94 ASN A O 1
ATOM 747 N N . PHE A 1 95 ? 11.155 8.247 -11.251 1.00 69.19 95 PHE A N 1
ATOM 748 C CA . PHE A 1 95 ? 11.002 7.421 -12.451 1.00 69.19 95 PHE A CA 1
ATOM 749 C C . PHE A 1 95 ? 9.603 6.802 -12.583 1.00 69.19 95 PHE A C 1
ATOM 751 O O . PHE A 1 95 ? 9.328 6.151 -13.589 1.00 69.19 95 PHE A O 1
ATOM 758 N N . ILE A 1 96 ? 8.724 6.995 -11.593 1.00 71.69 96 ILE A N 1
ATOM 759 C CA . ILE A 1 96 ? 7.317 6.595 -11.649 1.00 71.69 96 ILE A CA 1
ATOM 760 C C . ILE A 1 96 ? 6.503 7.849 -11.999 1.00 71.69 96 ILE A C 1
ATOM 762 O O . ILE A 1 96 ? 6.495 8.794 -11.212 1.00 71.69 96 ILE A O 1
ATOM 766 N N . PRO A 1 97 ? 5.837 7.902 -13.168 1.00 74.88 97 PRO A N 1
ATOM 767 C CA . PRO A 1 97 ? 5.031 9.056 -13.545 1.00 74.88 97 PRO A CA 1
ATOM 768 C C . PRO A 1 97 ? 3.924 9.362 -12.528 1.00 74.88 97 PRO A C 1
ATOM 770 O O . PRO A 1 97 ? 3.130 8.489 -12.180 1.00 74.88 97 PRO A O 1
ATOM 773 N N . GLY A 1 98 ? 3.833 10.627 -12.112 1.00 72.69 98 GLY A N 1
ATOM 774 C CA . GLY A 1 98 ? 2.783 11.121 -11.220 1.00 72.69 98 GLY A CA 1
ATOM 775 C C . GLY A 1 98 ? 3.233 11.478 -9.815 1.00 72.69 98 GLY A C 1
ATOM 776 O O . GLY A 1 98 ? 4.381 11.289 -9.428 1.00 72.69 98 GLY A O 1
ATOM 777 N N . ASN A 1 99 ? 2.281 11.999 -9.041 1.00 79.12 99 ASN A N 1
ATOM 778 C CA . ASN A 1 99 ? 2.510 12.364 -7.645 1.00 79.12 99 ASN A CA 1
ATOM 779 C C . ASN A 1 99 ? 2.447 11.147 -6.710 1.00 79.12 99 ASN A C 1
ATOM 781 O O . ASN A 1 99 ? 3.073 11.167 -5.653 1.00 79.12 99 ASN A O 1
ATOM 785 N N . TRP A 1 100 ? 1.728 10.091 -7.099 1.00 89.25 100 TRP A N 1
ATOM 786 C CA . TRP A 1 100 ? 1.496 8.889 -6.296 1.00 89.25 100 TRP A CA 1
ATOM 787 C C . TRP A 1 100 ? 2.339 7.731 -6.817 1.00 89.25 100 TRP A C 1
ATOM 789 O O . TRP A 1 100 ? 2.219 7.347 -7.981 1.00 89.25 100 TRP A O 1
ATOM 799 N N . THR A 1 101 ? 3.192 7.170 -5.960 1.00 89.31 101 THR A N 1
ATOM 800 C CA . THR A 1 101 ? 4.233 6.215 -6.375 1.00 89.31 101 THR A CA 1
ATOM 801 C C . THR A 1 101 ? 4.140 4.859 -5.689 1.00 89.31 101 THR A C 1
ATOM 803 O O . THR A 1 101 ? 4.819 3.921 -6.104 1.00 89.31 101 THR A O 1
ATOM 806 N N . HIS A 1 102 ? 3.274 4.713 -4.684 1.00 94.06 102 HIS A N 1
ATOM 807 C CA . HIS A 1 102 ? 2.998 3.436 -4.029 1.00 94.06 102 HIS A CA 1
ATOM 808 C C . HIS A 1 102 ? 1.581 3.388 -3.458 1.00 94.06 102 HIS A C 1
ATOM 810 O O . HIS A 1 102 ? 0.944 4.426 -3.280 1.00 94.06 102 HIS A O 1
ATOM 816 N N . THR A 1 103 ? 1.085 2.177 -3.206 1.00 96.56 103 THR A N 1
ATOM 817 C CA . THR A 1 103 ? -0.253 1.931 -2.662 1.00 96.56 103 THR A CA 1
ATOM 818 C C . THR A 1 103 ? -0.320 0.591 -1.922 1.00 96.56 103 THR A C 1
ATOM 820 O O . THR A 1 103 ? 0.520 -0.289 -2.137 1.00 96.56 103 THR A O 1
ATOM 823 N N . GLY A 1 104 ? -1.305 0.446 -1.042 1.00 97.62 104 GLY A N 1
ATOM 824 C CA . GLY A 1 104 ? -1.575 -0.757 -0.261 1.00 97.62 104 GLY A CA 1
ATOM 825 C C . GLY A 1 104 ? -2.920 -0.655 0.457 1.00 97.62 104 GLY A C 1
ATOM 826 O O . GLY A 1 104 ? -3.604 0.368 0.374 1.00 97.62 104 GLY A O 1
ATOM 827 N N . PHE A 1 105 ? -3.285 -1.703 1.193 1.00 98.31 105 PHE A N 1
ATOM 828 C CA . PHE A 1 105 ? -4.410 -1.644 2.124 1.00 98.31 105 PHE A CA 1
ATOM 829 C C . PHE A 1 105 ? -3.921 -1.402 3.544 1.00 98.31 105 PHE A C 1
ATOM 831 O O . PHE A 1 105 ? -2.952 -2.002 4.008 1.00 98.31 105 PHE A O 1
ATOM 838 N N . TYR A 1 106 ? -4.647 -0.555 4.254 1.00 98.19 106 TYR A N 1
ATOM 839 C CA . TYR A 1 106 ? -4.518 -0.371 5.683 1.00 98.19 106 TYR A CA 1
ATOM 840 C C . TYR A 1 106 ? -5.381 -1.405 6.413 1.00 98.19 106 TYR A C 1
ATOM 842 O O . TYR A 1 106 ? -6.587 -1.485 6.186 1.00 98.19 106 TYR A O 1
ATOM 850 N N . LEU A 1 107 ? -4.774 -2.212 7.280 1.00 98.06 107 LEU A N 1
ATOM 851 C CA . LEU A 1 107 ? -5.473 -3.175 8.138 1.00 98.06 107 LEU A CA 1
ATOM 852 C C . LEU A 1 107 ? -5.778 -2.573 9.514 1.00 98.06 107 LEU A C 1
ATOM 854 O O . LEU A 1 107 ? -6.792 -2.920 10.114 1.00 98.06 107 LEU A O 1
ATOM 858 N N . GLY A 1 108 ? -4.948 -1.636 9.970 1.00 97.38 108 GLY A N 1
ATOM 859 C CA . GLY A 1 108 ? -5.106 -0.933 11.239 1.00 97.38 108 GLY A CA 1
ATOM 860 C C . GLY A 1 108 ? -4.684 -1.739 12.453 1.00 97.38 108 GLY A C 1
ATOM 861 O O . GLY A 1 108 ? -4.013 -2.766 12.325 1.00 97.38 108 GLY A O 1
ATOM 862 N N . THR A 1 109 ? -5.040 -1.239 13.634 1.00 97.88 109 THR A N 1
ATOM 863 C CA . THR A 1 109 ? -4.775 -1.926 14.904 1.00 97.88 109 THR A CA 1
ATOM 864 C C . THR A 1 109 ? -5.627 -3.180 15.040 1.00 97.88 109 THR A C 1
ATOM 866 O O . THR A 1 109 ? -6.654 -3.332 14.367 1.00 97.88 109 THR A O 1
ATOM 869 N N . GLN A 1 110 ? -5.243 -4.075 15.952 1.00 97.88 110 GLN A N 1
ATOM 870 C CA . GLN A 1 110 ? -6.013 -5.291 16.215 1.00 97.88 110 GLN A CA 1
ATOM 871 C C . GLN A 1 110 ? -7.448 -4.945 16.628 1.00 97.88 110 GLN A C 1
ATOM 873 O O . GLN A 1 110 ? -8.400 -5.609 16.211 1.00 97.88 110 GLN A O 1
ATOM 878 N N . LYS A 1 111 ? -7.606 -3.854 17.387 1.00 96.94 111 LYS A N 1
ATOM 879 C CA . LYS A 1 111 ? -8.906 -3.320 17.781 1.00 96.94 111 LYS A CA 1
ATOM 880 C C . LYS A 1 111 ? -9.712 -2.792 16.592 1.00 96.94 111 LYS A C 1
ATOM 882 O O . LYS A 1 111 ? -10.872 -3.165 16.469 1.00 96.94 111 LYS A O 1
ATOM 887 N N . GLN A 1 112 ? -9.127 -1.980 15.706 1.00 97.19 112 GLN A N 1
ATOM 888 C CA . GLN A 1 112 ? -9.833 -1.479 14.513 1.00 97.19 112 GLN A CA 1
ATOM 889 C C . GLN A 1 112 ? -10.341 -2.635 13.638 1.00 97.19 112 GLN A C 1
ATOM 891 O O . GLN A 1 112 ? -11.490 -2.629 13.189 1.00 97.19 112 GLN A O 1
ATOM 896 N N . LEU A 1 113 ? -9.509 -3.665 13.460 1.00 97.25 113 LEU A N 1
ATOM 897 C CA . LEU A 1 113 ? -9.867 -4.843 12.681 1.00 97.25 113 LEU A CA 1
ATOM 898 C C . LEU A 1 113 ? -10.982 -5.663 13.350 1.00 97.25 113 LEU A C 1
ATOM 900 O O . LEU A 1 113 ? -11.927 -6.090 12.682 1.00 97.25 113 LEU A O 1
ATOM 904 N N . GLN A 1 114 ? -10.894 -5.858 14.670 1.00 96.94 114 GLN A N 1
ATOM 905 C CA . GLN A 1 114 ? -11.925 -6.531 15.460 1.00 96.94 114 GLN A CA 1
ATOM 906 C C . GLN A 1 114 ? -13.251 -5.771 15.438 1.00 96.94 114 GLN A C 1
ATOM 908 O O . GLN A 1 114 ? -14.293 -6.396 15.265 1.00 96.94 114 GLN A O 1
ATOM 913 N N . ASP A 1 115 ? -13.223 -4.451 15.605 1.00 96.19 115 ASP A N 1
ATOM 914 C CA . ASP A 1 115 ? -14.424 -3.618 15.639 1.00 96.19 115 ASP A CA 1
ATOM 915 C C . ASP A 1 115 ? -15.143 -3.641 14.276 1.00 96.19 115 ASP A C 1
ATOM 917 O O . ASP A 1 115 ? -16.373 -3.646 14.229 1.00 96.19 115 ASP A O 1
ATOM 921 N N . LYS A 1 116 ? -14.393 -3.724 13.165 1.00 96.19 116 LYS A N 1
ATOM 922 C CA . LYS A 1 116 ? -14.963 -3.732 11.809 1.00 96.19 116 LYS A CA 1
ATOM 923 C C . LYS A 1 116 ? -15.478 -5.095 11.344 1.00 96.19 116 LYS A C 1
ATOM 925 O O . LYS A 1 116 ? -16.537 -5.161 10.722 1.00 96.19 116 LYS A O 1
ATOM 930 N N . PHE A 1 117 ? -14.739 -6.176 11.603 1.00 97.38 117 PHE A N 1
ATOM 931 C CA . PHE A 1 117 ? -15.067 -7.510 11.070 1.00 97.38 117 PHE A CA 1
ATOM 932 C C . PHE A 1 117 ? -15.493 -8.524 12.141 1.00 97.38 117 PHE A C 1
ATOM 934 O O . PHE A 1 117 ? -16.110 -9.537 11.820 1.00 97.38 117 PHE A O 1
ATOM 941 N N . GLY A 1 118 ? -15.193 -8.267 13.414 1.00 97.06 118 GLY A N 1
ATOM 942 C CA . GLY A 1 118 ? -15.385 -9.201 14.522 1.00 97.06 118 GLY A CA 1
ATOM 943 C C . GLY A 1 118 ? -14.208 -10.166 14.703 1.00 97.06 118 GLY A C 1
ATOM 944 O O . GLY A 1 118 ? -13.578 -10.604 13.740 1.00 97.06 118 GLY A O 1
ATOM 945 N N . ALA A 1 119 ? -13.938 -10.560 15.952 1.00 96.31 119 ALA A N 1
ATOM 946 C CA . ALA A 1 119 ? -12.831 -11.464 16.306 1.00 96.31 119 ALA A CA 1
ATOM 947 C C . ALA A 1 119 ? -12.984 -12.892 15.741 1.00 96.31 119 ALA A C 1
ATOM 949 O O . ALA A 1 119 ? -12.018 -13.639 15.614 1.00 96.31 119 ALA A O 1
ATOM 950 N N . SER A 1 120 ? -14.207 -13.302 15.395 1.00 96.44 120 SER A N 1
ATOM 951 C CA . SER A 1 120 ? -14.462 -14.603 14.769 1.00 96.44 120 SER A CA 1
ATOM 952 C C . SER A 1 120 ? -14.240 -14.601 13.253 1.00 96.44 120 SER A C 1
ATOM 954 O O . SER A 1 120 ? -14.220 -15.688 12.663 1.00 96.44 120 SER A O 1
ATOM 956 N N . SER A 1 121 ? -14.069 -13.423 12.637 1.00 96.94 121 SER A N 1
ATOM 957 C CA . SER A 1 121 ? -13.909 -13.282 11.191 1.00 96.94 121 SER A CA 1
ATOM 958 C C . SER A 1 121 ? -12.648 -13.966 10.681 1.00 96.94 121 SER A C 1
ATOM 960 O O . SER A 1 121 ? -11.639 -14.105 11.376 1.00 96.94 121 SER A O 1
ATOM 962 N N . THR A 1 122 ? -12.703 -14.400 9.427 1.00 96.50 122 THR A N 1
ATOM 963 C CA . THR A 1 122 ? -11.566 -15.047 8.777 1.00 96.50 122 THR A CA 1
ATOM 964 C C . THR A 1 122 ? -10.400 -14.083 8.598 1.00 96.50 122 THR A C 1
ATOM 966 O O . THR A 1 122 ? -9.267 -14.482 8.834 1.00 96.50 122 THR A O 1
ATOM 969 N N . ILE A 1 123 ? -10.667 -12.817 8.249 1.00 96.38 123 ILE A N 1
ATOM 970 C CA . ILE A 1 123 ? -9.621 -11.800 8.099 1.00 96.38 123 ILE A CA 1
ATOM 971 C C . ILE A 1 123 ? -8.881 -11.550 9.414 1.00 96.38 123 ILE A C 1
ATOM 973 O O . ILE A 1 123 ? -7.655 -11.546 9.411 1.00 96.38 123 ILE A O 1
ATOM 977 N N . TYR A 1 124 ? -9.605 -11.428 10.534 1.00 97.19 124 TYR A N 1
ATOM 978 C CA . TYR A 1 124 ? -9.003 -11.228 11.852 1.00 97.19 124 TYR A CA 1
ATOM 979 C C . TYR A 1 124 ? -8.049 -12.374 12.198 1.00 97.19 124 TYR A C 1
ATOM 981 O O . TYR A 1 124 ? -6.870 -12.143 12.447 1.00 97.19 124 TYR A O 1
ATOM 989 N N . LYS A 1 125 ? -8.521 -13.621 12.088 1.00 97.50 125 LYS A N 1
ATOM 990 C CA . LYS A 1 125 ? -7.709 -14.819 12.357 1.00 97.50 125 LYS A CA 1
ATOM 991 C C . LYS A 1 125 ? -6.498 -14.951 11.435 1.00 97.50 125 LYS A C 1
ATOM 993 O O . LYS A 1 125 ? -5.459 -15.462 11.836 1.00 97.50 125 LYS A O 1
ATOM 998 N N . SER A 1 126 ? -6.612 -14.509 10.182 1.00 96.75 126 SER A N 1
ATOM 999 C CA . SER A 1 126 ? -5.495 -14.560 9.234 1.00 96.75 126 SER A CA 1
ATOM 1000 C C . SER A 1 126 ? -4.362 -13.598 9.584 1.00 96.75 126 SER A C 1
ATOM 1002 O O . SER A 1 126 ? -3.231 -13.851 9.170 1.00 96.75 126 SER A O 1
ATOM 1004 N N . VAL A 1 127 ? -4.641 -12.517 10.323 1.00 96.75 127 VAL A N 1
ATOM 1005 C CA . VAL A 1 127 ? -3.636 -11.487 10.626 1.00 96.75 127 VAL A CA 1
ATOM 1006 C C . VAL A 1 127 ? -3.340 -11.299 12.114 1.00 96.75 127 VAL A C 1
ATOM 1008 O O . VAL A 1 127 ? -2.390 -10.597 12.440 1.00 96.75 127 VAL A O 1
ATOM 1011 N N . GLU A 1 128 ? -4.080 -11.947 13.021 1.00 95.88 128 GLU A N 1
ATOM 1012 C CA . GLU A 1 128 ? -3.921 -11.775 14.475 1.00 95.88 128 GLU A CA 1
ATOM 1013 C C . GLU A 1 128 ? -2.484 -12.031 14.961 1.00 95.88 128 GLU A C 1
ATOM 1015 O O . GLU A 1 128 ? -1.981 -11.302 15.808 1.00 95.88 128 GLU A O 1
ATOM 1020 N N . ASN A 1 129 ? -1.779 -12.986 14.346 1.00 95.88 129 ASN A N 1
ATOM 1021 C CA . ASN A 1 129 ? -0.396 -13.332 14.694 1.00 95.88 129 ASN A CA 1
ATOM 1022 C C . ASN A 1 129 ? 0.658 -12.327 14.191 1.00 95.88 129 ASN A C 1
ATOM 1024 O O . ASN A 1 129 ? 1.840 -12.483 14.498 1.00 95.88 129 ASN A O 1
ATOM 1028 N N . PHE A 1 130 ? 0.271 -11.330 13.387 1.00 96.31 130 PHE A N 1
ATOM 1029 C CA . PHE A 1 130 ? 1.176 -10.254 12.969 1.00 96.31 130 PHE A CA 1
ATOM 1030 C C . PHE A 1 130 ? 1.245 -9.119 13.997 1.00 96.31 130 PHE A C 1
ATOM 1032 O O . PHE A 1 130 ? 2.221 -8.368 13.989 1.00 96.31 130 PHE A O 1
ATOM 1039 N N . TYR A 1 131 ? 0.253 -9.009 14.884 1.00 97.50 131 TYR A N 1
ATOM 1040 C CA . TYR A 1 131 ? 0.294 -8.086 16.014 1.00 97.50 131 TYR A CA 1
ATOM 1041 C C . TYR A 1 131 ? 1.171 -8.662 17.128 1.00 97.50 131 TYR A C 1
ATOM 1043 O O . TYR A 1 131 ? 1.072 -9.845 17.455 1.00 97.50 131 TYR A O 1
ATOM 1051 N N . ARG A 1 132 ? 2.029 -7.835 17.734 1.00 95.88 132 ARG A N 1
ATOM 1052 C CA . ARG A 1 132 ? 2.825 -8.225 18.911 1.00 95.88 132 ARG A CA 1
ATOM 1053 C C . ARG A 1 132 ? 2.188 -7.685 20.180 1.00 95.88 132 ARG A C 1
ATOM 1055 O O . ARG A 1 132 ? 2.164 -8.390 21.185 1.00 95.88 132 ARG A O 1
ATOM 1062 N N . THR A 1 133 ? 1.690 -6.449 20.134 1.00 96.50 133 THR A N 1
ATOM 1063 C CA . THR A 1 133 ? 0.984 -5.800 21.248 1.00 96.50 133 THR A CA 1
ATOM 1064 C C . THR A 1 133 ? -0.492 -5.553 20.954 1.00 96.50 133 THR A C 1
ATOM 1066 O O . THR A 1 133 ? -1.268 -5.427 21.897 1.00 96.50 133 THR A O 1
ATOM 1069 N N . GLY A 1 134 ? -0.879 -5.498 19.676 1.00 95.56 134 GLY A N 1
ATOM 1070 C CA . GLY A 1 134 ? -2.233 -5.157 19.230 1.00 95.56 134 GLY A CA 1
ATOM 1071 C C . GLY A 1 134 ? -2.396 -3.682 18.854 1.00 95.56 134 GLY A C 1
ATOM 1072 O O . GLY A 1 134 ? -3.379 -3.327 18.199 1.00 95.56 134 GLY A O 1
ATOM 1073 N N . GLU A 1 135 ? -1.415 -2.848 19.208 1.00 95.19 135 GLU A N 1
ATOM 1074 C CA . GLU A 1 135 ? -1.379 -1.407 18.925 1.00 95.19 135 GLU A CA 1
ATOM 1075 C C . GLU A 1 135 ? -0.686 -1.084 17.595 1.00 95.19 135 GLU A C 1
ATOM 1077 O O . GLU A 1 135 ? -0.738 0.050 17.126 1.00 95.19 135 GLU A O 1
ATOM 1082 N N . GLU A 1 136 ? -0.027 -2.064 16.969 1.00 95.38 136 GLU A N 1
ATOM 1083 C CA . GLU A 1 136 ? 0.622 -1.858 15.679 1.00 95.38 136 GLU A CA 1
ATOM 1084 C C . GLU A 1 136 ? -0.404 -1.528 14.597 1.00 95.38 136 GLU A C 1
ATOM 1086 O O . GLU A 1 136 ? -1.442 -2.174 14.470 1.00 95.38 136 GLU A O 1
ATOM 1091 N N . HIS A 1 137 ? -0.087 -0.558 13.750 1.00 96.69 137 HIS A N 1
ATOM 1092 C CA . HIS A 1 137 ? -0.921 -0.227 12.605 1.00 96.69 137 HIS A CA 1
ATOM 1093 C C . HIS A 1 137 ? -0.486 -1.069 11.411 1.00 96.69 137 HIS A C 1
ATOM 1095 O O . HIS A 1 137 ? 0.470 -0.727 10.719 1.00 96.69 137 HIS A O 1
ATOM 1101 N N . LEU A 1 138 ? -1.165 -2.189 11.160 1.00 97.81 138 LEU A N 1
ATOM 1102 C CA . LEU A 1 138 ? -0.767 -3.080 10.074 1.00 97.81 138 LEU A CA 1
ATOM 1103 C C . LEU A 1 138 ? -1.223 -2.569 8.702 1.00 97.81 138 LEU A C 1
ATOM 1105 O O . LEU A 1 138 ? -2.290 -1.972 8.546 1.00 97.81 138 LEU A O 1
ATOM 1109 N N . ILE A 1 139 ? -0.421 -2.873 7.688 1.00 97.88 139 ILE A N 1
ATOM 1110 C CA . ILE A 1 139 ? -0.707 -2.682 6.267 1.00 97.88 139 ILE A CA 1
ATOM 1111 C C . ILE A 1 139 ? -0.436 -3.977 5.502 1.00 97.88 139 ILE A C 1
ATOM 1113 O O . ILE A 1 139 ? 0.362 -4.810 5.937 1.00 97.88 139 ILE A O 1
ATOM 1117 N N . ILE A 1 140 ? -1.046 -4.110 4.329 1.00 98.06 140 ILE A N 1
ATOM 1118 C CA . ILE A 1 140 ? -0.631 -5.061 3.300 1.00 98.06 140 ILE A CA 1
ATOM 1119 C C . ILE A 1 140 ? -0.270 -4.304 2.026 1.00 98.06 140 ILE A C 1
ATOM 1121 O O . ILE A 1 140 ? -1.070 -3.552 1.467 1.00 98.06 140 ILE A O 1
ATOM 1125 N N . ASP A 1 141 ? 0.966 -4.491 1.580 1.00 97.44 141 ASP A N 1
ATOM 1126 C CA . ASP A 1 141 ? 1.511 -3.839 0.399 1.00 97.44 141 ASP A CA 1
ATOM 1127 C C . ASP A 1 141 ? 2.451 -4.773 -0.363 1.00 97.44 141 ASP A C 1
ATOM 1129 O O . ASP A 1 141 ? 2.975 -5.736 0.200 1.00 97.44 141 ASP A O 1
ATOM 1133 N N . SER A 1 142 ? 2.694 -4.467 -1.642 1.00 96.44 142 SER A N 1
ATOM 1134 C CA . SER A 1 142 ? 3.784 -5.081 -2.403 1.00 96.44 142 SER A CA 1
ATOM 1135 C C . SER A 1 142 ? 4.873 -4.060 -2.683 1.00 96.44 142 SER A C 1
ATOM 1137 O O . SER A 1 142 ? 4.649 -3.108 -3.425 1.00 96.44 142 SER A O 1
ATOM 1139 N N . SER A 1 143 ? 6.060 -4.249 -2.107 1.00 92.12 143 SER A N 1
ATOM 1140 C CA . SER A 1 143 ? 7.183 -3.312 -2.235 1.00 92.12 143 SER A CA 1
ATOM 1141 C C . SER A 1 143 ? 8.460 -3.997 -2.713 1.00 92.12 143 SER A C 1
ATOM 1143 O O . SER A 1 143 ? 8.674 -5.188 -2.492 1.00 92.12 143 SER A O 1
ATOM 1145 N N . LEU A 1 144 ? 9.359 -3.230 -3.333 1.00 86.31 144 LEU A N 1
ATOM 1146 C CA . LEU A 1 144 ? 10.575 -3.753 -3.963 1.00 86.31 144 LEU A CA 1
ATOM 1147 C C . LEU A 1 144 ? 11.400 -4.693 -3.067 1.00 86.31 144 LEU A C 1
ATOM 1149 O O . LEU A 1 144 ? 11.879 -5.730 -3.524 1.00 86.31 144 LEU A O 1
ATOM 1153 N N . ARG A 1 145 ? 11.590 -4.319 -1.797 1.00 84.31 145 ARG A N 1
ATOM 1154 C CA . ARG A 1 145 ? 12.474 -5.043 -0.871 1.00 84.31 145 ARG A CA 1
ATOM 1155 C C . ARG A 1 145 ? 11.821 -6.275 -0.258 1.00 84.31 145 ARG A C 1
ATOM 1157 O O . ARG A 1 145 ? 12.536 -7.190 0.137 1.00 84.31 145 ARG A O 1
ATOM 1164 N N . ARG A 1 146 ? 10.494 -6.291 -0.137 1.00 88.69 146 ARG A N 1
ATOM 1165 C CA . ARG A 1 146 ? 9.781 -7.288 0.673 1.00 88.69 146 ARG A CA 1
ATOM 1166 C C . ARG A 1 146 ? 8.704 -8.057 -0.083 1.00 88.69 146 ARG A C 1
ATOM 1168 O O . ARG A 1 146 ? 8.136 -8.978 0.490 1.00 88.69 146 ARG A O 1
ATOM 1175 N N . GLY A 1 147 ? 8.471 -7.733 -1.356 1.00 94.62 147 GLY A N 1
ATOM 1176 C CA . GLY A 1 147 ? 7.347 -8.282 -2.105 1.00 94.62 147 GLY A CA 1
ATOM 1177 C C . GLY A 1 147 ? 6.021 -7.945 -1.431 1.00 94.62 147 GLY A C 1
ATOM 1178 O O . GLY A 1 147 ? 5.947 -6.970 -0.677 1.00 94.62 147 GLY A O 1
ATOM 1179 N N . CYS A 1 148 ? 5.004 -8.764 -1.690 1.00 97.62 148 CYS A N 1
ATOM 1180 C CA . CYS A 1 148 ? 3.709 -8.657 -1.029 1.00 97.62 148 CYS A CA 1
ATOM 1181 C C . CYS A 1 148 ? 3.792 -9.211 0.394 1.00 97.62 148 CYS A C 1
ATOM 1183 O O . CYS A 1 148 ? 4.114 -10.389 0.568 1.00 97.62 148 CYS A O 1
ATOM 1185 N N . ALA A 1 149 ? 3.529 -8.390 1.412 1.00 97.44 149 ALA A N 1
ATOM 1186 C CA . ALA A 1 149 ? 3.405 -8.891 2.779 1.00 97.44 149 ALA A CA 1
ATOM 1187 C C . ALA A 1 149 ? 2.603 -7.973 3.704 1.00 97.44 149 ALA A C 1
ATOM 1189 O O . ALA A 1 149 ? 2.480 -6.775 3.458 1.00 97.44 149 ALA A O 1
ATOM 1190 N N . VAL A 1 150 ? 2.160 -8.557 4.818 1.00 98.00 150 VAL A N 1
ATOM 1191 C CA . VAL A 1 150 ? 1.647 -7.835 5.986 1.00 98.00 150 VAL A CA 1
ATOM 1192 C C . VAL A 1 150 ? 2.812 -7.320 6.831 1.00 98.00 150 VAL A C 1
ATOM 1194 O O . VAL A 1 150 ? 3.803 -8.032 7.025 1.00 98.00 150 VAL A O 1
ATOM 1197 N N . ARG A 1 151 ? 2.720 -6.079 7.312 1.00 95.88 151 ARG A N 1
ATOM 1198 C CA . ARG A 1 151 ? 3.722 -5.448 8.188 1.00 95.88 151 ARG A CA 1
ATOM 1199 C C . ARG A 1 151 ? 3.147 -4.265 8.948 1.00 95.88 151 ARG A C 1
ATOM 1201 O O . ARG A 1 151 ? 2.101 -3.755 8.566 1.00 95.88 151 ARG A O 1
ATOM 1208 N N . ASP A 1 152 ? 3.873 -3.800 9.956 1.00 95.75 152 ASP A N 1
ATOM 1209 C CA . ASP A 1 152 ? 3.614 -2.501 10.574 1.00 95.75 152 ASP A CA 1
ATOM 1210 C C . ASP A 1 152 ? 3.826 -1.373 9.544 1.00 95.75 152 ASP A C 1
ATOM 1212 O O . ASP A 1 152 ? 4.765 -1.416 8.741 1.00 95.75 152 ASP A O 1
ATOM 1216 N N . ILE A 1 153 ? 2.962 -0.358 9.553 1.00 94.44 153 ILE A N 1
ATOM 1217 C CA . ILE A 1 153 ? 3.076 0.852 8.738 1.00 94.44 153 ILE A CA 1
ATOM 1218 C C . ILE A 1 153 ? 4.418 1.563 8.951 1.00 94.44 153 ILE A C 1
ATOM 1220 O O . ILE A 1 153 ? 4.953 2.131 8.001 1.00 94.44 153 ILE A O 1
ATOM 1224 N N . MET A 1 154 ? 5.022 1.470 10.142 1.00 92.12 154 MET A N 1
ATOM 1225 C CA . MET A 1 154 ? 6.378 1.970 10.410 1.00 92.12 154 MET A CA 1
ATOM 1226 C C . MET A 1 154 ? 7.433 1.318 9.505 1.00 92.12 154 MET A C 1
ATOM 1228 O O . MET A 1 154 ? 8.460 1.918 9.191 1.00 92.12 154 MET A O 1
ATOM 1232 N N . GLU A 1 155 ? 7.182 0.088 9.052 1.00 91.31 155 GLU A N 1
ATOM 1233 C CA . GLU A 1 155 ? 8.050 -0.648 8.135 1.00 91.31 155 GLU A CA 1
ATOM 1234 C C . GLU A 1 155 ? 7.750 -0.347 6.655 1.00 91.31 155 GLU A C 1
ATOM 1236 O O . GLU A 1 155 ? 8.392 -0.922 5.766 1.00 91.31 155 GLU A O 1
ATOM 1241 N N . MET A 1 156 ? 6.795 0.547 6.362 1.00 90.75 156 MET A N 1
ATOM 1242 C CA . MET A 1 156 ? 6.550 1.042 5.009 1.00 90.75 156 MET A CA 1
ATOM 1243 C C . MET A 1 156 ? 7.817 1.710 4.473 1.00 90.75 156 MET A C 1
ATOM 1245 O O . MET A 1 156 ? 8.465 2.509 5.149 1.00 90.75 156 MET A O 1
ATOM 1249 N N . ALA A 1 157 ? 8.158 1.427 3.213 1.00 81.88 157 ALA A N 1
ATOM 1250 C CA . ALA A 1 157 ? 9.441 1.814 2.624 1.00 81.88 157 ALA A CA 1
ATOM 1251 C C . ALA A 1 157 ? 9.756 3.322 2.706 1.00 81.88 157 ALA A C 1
ATOM 1253 O O . ALA A 1 157 ? 10.926 3.702 2.600 1.00 81.88 157 ALA A O 1
ATOM 1254 N N . ALA A 1 158 ? 8.738 4.169 2.861 1.00 82.06 158 ALA A N 1
ATOM 1255 C CA . ALA A 1 158 ? 8.873 5.613 2.955 1.00 82.06 158 ALA A CA 1
ATOM 1256 C C . ALA A 1 158 ? 8.933 6.180 4.375 1.00 82.06 158 ALA A C 1
ATOM 1258 O O . ALA A 1 158 ? 9.368 7.317 4.508 1.00 82.06 158 ALA A O 1
ATOM 1259 N N . LEU A 1 159 ? 8.557 5.412 5.401 1.00 84.06 159 LEU A N 1
ATOM 1260 C CA . LEU A 1 159 ? 8.530 5.831 6.810 1.00 84.06 159 LEU A CA 1
ATOM 1261 C C . LEU A 1 159 ? 9.731 5.335 7.630 1.00 84.06 159 LEU A C 1
ATOM 1263 O O . LEU A 1 159 ? 9.734 5.480 8.847 1.00 84.06 159 LEU A O 1
ATOM 1267 N N . GLY A 1 160 ? 10.754 4.767 6.979 1.00 72.69 160 GLY A N 1
ATOM 1268 C CA . GLY A 1 160 ? 11.964 4.280 7.652 1.00 72.69 160 GLY A CA 1
ATOM 1269 C C . GLY A 1 160 ? 12.709 5.351 8.470 1.00 72.69 160 GLY A C 1
ATOM 1270 O O . GLY A 1 160 ? 12.285 6.498 8.566 1.00 72.69 160 GLY A O 1
ATOM 1271 N N . SER A 1 161 ? 13.879 4.999 9.019 1.00 70.00 161 SER A N 1
ATOM 1272 C CA . SER A 1 161 ? 14.644 5.842 9.969 1.00 70.00 161 SER A CA 1
ATOM 1273 C C . SER A 1 161 ? 14.849 7.304 9.549 1.00 70.00 161 SER A C 1
ATOM 1275 O O . SER A 1 161 ? 14.938 8.185 10.400 1.00 70.00 161 SER A O 1
ATOM 1277 N N . LYS A 1 162 ? 14.901 7.571 8.241 1.00 77.06 162 LYS A N 1
ATOM 1278 C CA . LYS A 1 162 ? 14.718 8.900 7.665 1.00 77.06 162 LYS A CA 1
ATOM 1279 C C . LYS A 1 162 ? 13.537 8.840 6.705 1.00 77.06 162 LYS A C 1
ATOM 1281 O O . LYS A 1 162 ? 13.648 8.239 5.633 1.00 77.06 162 LYS A O 1
ATOM 1286 N N . SER A 1 163 ? 12.421 9.447 7.100 1.00 84.12 163 SER A N 1
ATOM 1287 C CA . SER A 1 163 ? 11.226 9.448 6.264 1.00 84.12 163 SER A CA 1
ATOM 1288 C C . SER A 1 163 ? 11.487 10.152 4.933 1.00 84.12 163 SER A C 1
ATOM 1290 O O . SER A 1 163 ? 12.175 11.168 4.851 1.00 84.12 163 SER A O 1
ATOM 1292 N N . THR A 1 164 ? 10.915 9.582 3.881 1.00 86.62 164 THR A N 1
ATOM 1293 C CA . THR A 1 164 ? 10.821 10.168 2.540 1.00 86.62 164 THR A CA 1
ATOM 1294 C C . THR A 1 164 ? 9.365 10.371 2.134 1.00 86.62 164 THR A C 1
ATOM 1296 O O . THR A 1 164 ? 9.105 10.792 1.009 1.00 86.62 164 THR A O 1
ATOM 1299 N N . LEU A 1 165 ? 8.413 10.075 3.026 1.00 89.25 165 LEU A N 1
ATOM 1300 C CA . LEU A 1 165 ? 6.987 10.234 2.782 1.00 89.25 165 LEU A CA 1
ATOM 1301 C C . LEU A 1 165 ? 6.649 11.724 2.679 1.00 89.25 165 LEU A C 1
ATOM 1303 O O . LEU A 1 165 ? 6.831 12.467 3.636 1.00 89.25 165 LEU A O 1
ATOM 1307 N N . ARG A 1 166 ? 6.170 12.172 1.520 1.00 87.88 166 ARG A N 1
ATOM 1308 C CA . ARG A 1 166 ? 5.750 13.566 1.293 1.00 87.88 166 ARG A CA 1
ATOM 1309 C C . ARG A 1 166 ? 4.264 13.757 1.552 1.00 87.88 166 ARG A C 1
ATOM 1311 O O . ARG A 1 166 ? 3.863 14.760 2.135 1.00 87.88 166 ARG A O 1
ATOM 1318 N N . SER A 1 167 ? 3.471 12.788 1.111 1.00 89.62 167 SER A N 1
ATOM 1319 C CA . SER A 1 167 ? 2.027 12.792 1.283 1.00 89.62 167 SER A CA 1
ATOM 1320 C C . SER A 1 167 ? 1.471 11.380 1.383 1.00 89.62 167 SER A C 1
ATOM 1322 O O . SER A 1 167 ? 2.053 10.434 0.840 1.00 89.62 167 SER A O 1
ATOM 1324 N N . ILE A 1 168 ? 0.330 11.262 2.056 1.00 94.19 168 ILE A N 1
ATOM 1325 C CA . ILE A 1 168 ? -0.495 10.055 2.093 1.00 94.19 168 ILE A CA 1
ATOM 1326 C C . ILE A 1 168 ? -1.947 10.433 1.799 1.00 94.19 168 ILE A C 1
ATOM 1328 O O . ILE A 1 168 ? -2.459 11.410 2.336 1.00 94.19 168 ILE A O 1
ATOM 1332 N N . LEU A 1 169 ? -2.592 9.677 0.919 1.00 95.19 169 LEU A N 1
ATOM 1333 C CA . LEU A 1 169 ? -3.986 9.835 0.517 1.00 95.19 169 LEU A CA 1
ATOM 1334 C C . LEU A 1 169 ? -4.717 8.523 0.768 1.00 95.19 169 LEU A C 1
ATOM 1336 O O . LEU A 1 169 ? -4.235 7.467 0.370 1.00 95.19 169 LEU A O 1
ATOM 1340 N N . CYS A 1 170 ? -5.874 8.594 1.408 1.00 96.94 170 CYS A N 1
ATOM 1341 C CA . CYS A 1 170 ? -6.619 7.434 1.866 1.00 96.94 170 CYS A CA 1
ATOM 1342 C C . CYS A 1 170 ? -8.047 7.450 1.319 1.00 96.94 170 CYS A C 1
ATOM 1344 O O . CYS A 1 170 ? -8.798 8.406 1.534 1.00 96.94 170 CYS A O 1
ATOM 1346 N N . PHE A 1 171 ? -8.427 6.350 0.672 1.00 96.50 171 PHE A N 1
ATOM 1347 C CA . PHE A 1 171 ? -9.763 6.110 0.147 1.00 96.50 171 PHE A CA 1
ATOM 1348 C C . PHE A 1 171 ? -10.394 4.886 0.796 1.00 96.50 171 PHE A C 1
ATOM 1350 O O . PHE A 1 171 ? -9.854 3.782 0.744 1.00 96.50 171 PHE A O 1
ATOM 1357 N N . GLU A 1 172 ? -11.573 5.063 1.374 1.00 95.62 172 GLU A N 1
ATOM 1358 C CA . GLU A 1 172 ? -12.393 3.945 1.823 1.00 95.62 172 GLU A CA 1
ATOM 1359 C C . GLU A 1 172 ? -13.273 3.449 0.671 1.00 95.62 172 GLU A C 1
ATOM 1361 O O . GLU A 1 172 ? -14.011 4.248 0.097 1.00 95.62 172 GLU A O 1
ATOM 1366 N N . PRO A 1 173 ? -13.264 2.153 0.336 1.00 95.06 173 PRO A N 1
ATOM 1367 C CA . PRO A 1 173 ? -14.159 1.616 -0.682 1.00 95.06 173 PRO A CA 1
ATOM 1368 C C . PRO A 1 173 ? -15.616 1.565 -0.198 1.00 95.06 173 PRO A C 1
ATOM 1370 O O . PRO A 1 173 ? -15.906 1.100 0.905 1.00 95.06 173 PRO A O 1
ATOM 1373 N N . LYS A 1 174 ? -16.556 1.972 -1.058 1.00 94.19 174 LYS A N 1
ATOM 1374 C CA . LYS A 1 174 ? -18.011 1.925 -0.822 1.00 94.19 174 LYS A CA 1
ATOM 1375 C C . LYS A 1 174 ? -18.578 0.528 -1.086 1.00 94.19 174 LYS A C 1
ATOM 1377 O O . LYS A 1 174 ? -19.431 0.335 -1.949 1.00 94.19 174 LYS A O 1
ATOM 1382 N N . ILE A 1 175 ? -18.093 -0.456 -0.337 1.00 93.25 175 ILE A N 1
ATOM 1383 C CA . ILE A 1 175 ? -18.545 -1.852 -0.399 1.00 93.25 175 ILE A CA 1
ATOM 1384 C C . ILE A 1 175 ? -18.928 -2.353 0.994 1.00 93.25 175 ILE A C 1
ATOM 1386 O O . ILE A 1 175 ? -18.529 -1.785 2.009 1.00 93.25 175 ILE A O 1
ATOM 1390 N N . SER A 1 176 ? -19.716 -3.426 1.059 1.00 94.06 176 SER A N 1
ATOM 1391 C CA . SER A 1 176 ? -20.117 -4.000 2.349 1.00 94.06 176 SER A CA 1
ATOM 1392 C C . SER A 1 176 ? -18.918 -4.588 3.114 1.00 94.06 176 SER A C 1
ATOM 1394 O O . SER A 1 176 ? -17.968 -5.063 2.484 1.00 94.06 176 SER A O 1
ATOM 1396 N N . PRO A 1 177 ? -18.965 -4.665 4.460 1.00 93.69 177 PRO A N 1
ATOM 1397 C CA . PRO A 1 177 ? -17.916 -5.318 5.248 1.00 93.69 177 PRO A CA 1
ATOM 1398 C C . PRO A 1 177 ? -17.626 -6.761 4.810 1.00 93.69 177 PRO A C 1
ATOM 1400 O O . PRO A 1 177 ? -16.474 -7.179 4.803 1.00 93.69 177 PRO A O 1
ATOM 1403 N N . ALA A 1 178 ? -18.642 -7.512 4.371 1.00 93.88 178 ALA A N 1
ATOM 1404 C CA . ALA A 1 178 ? -18.460 -8.873 3.862 1.00 93.88 178 ALA A CA 1
ATOM 1405 C C . ALA A 1 178 ? -17.653 -8.911 2.549 1.00 93.88 178 ALA A C 1
ATOM 1407 O O . ALA A 1 178 ? -16.766 -9.749 2.393 1.00 93.88 178 ALA A O 1
ATOM 1408 N N . GLN A 1 179 ? -17.923 -7.986 1.622 1.00 95.44 179 GLN A N 1
ATOM 1409 C CA . GLN A 1 179 ? -17.138 -7.851 0.390 1.00 95.44 179 GLN A CA 1
ATOM 1410 C C . GLN A 1 179 ? -15.716 -7.383 0.701 1.00 95.44 179 GLN A C 1
ATOM 1412 O O . GLN A 1 179 ? -14.759 -7.963 0.198 1.00 95.44 179 GLN A O 1
ATOM 1417 N N . LEU A 1 180 ? -15.559 -6.393 1.584 1.00 95.81 180 LEU A N 1
ATOM 1418 C CA . LEU A 1 180 ? -14.248 -5.885 1.984 1.00 95.81 180 LEU A CA 1
ATOM 1419 C C . LEU A 1 180 ? -13.397 -6.952 2.679 1.00 95.81 180 LEU A C 1
ATOM 1421 O O . LEU A 1 180 ? -12.199 -7.040 2.429 1.00 95.81 180 LEU A O 1
ATOM 1425 N N . GLN A 1 181 ? -14.009 -7.809 3.498 1.00 96.12 181 GLN A N 1
ATOM 1426 C CA . GLN A 1 181 ? -13.326 -8.965 4.069 1.00 96.12 181 GLN A CA 1
ATOM 1427 C C . GLN A 1 181 ? -12.748 -9.850 2.960 1.00 96.12 181 GLN A C 1
ATOM 1429 O O . GLN A 1 181 ? -11.586 -10.237 3.032 1.00 96.12 181 GLN A O 1
ATOM 1434 N N . HIS A 1 182 ? -13.526 -10.136 1.916 1.00 95.75 182 HIS A N 1
ATOM 1435 C CA . HIS A 1 182 ? -13.068 -10.950 0.794 1.00 95.75 182 HIS A CA 1
ATOM 1436 C C . HIS A 1 182 ? -11.967 -10.259 -0.028 1.00 95.75 182 HIS A C 1
ATOM 1438 O O . HIS A 1 182 ? -10.990 -10.913 -0.384 1.00 95.75 182 HIS A O 1
ATOM 1444 N N . VAL A 1 183 ? -12.070 -8.941 -0.261 1.00 96.00 183 VAL A N 1
ATOM 1445 C CA . VAL A 1 183 ? -10.995 -8.120 -0.861 1.00 96.00 183 VAL A CA 1
ATOM 1446 C C . VAL A 1 183 ? -9.690 -8.331 -0.092 1.00 96.00 183 VAL A C 1
ATOM 1448 O O . VAL A 1 183 ? -8.685 -8.735 -0.674 1.00 96.00 183 VAL A O 1
ATOM 1451 N N . LEU A 1 184 ? -9.719 -8.139 1.229 1.00 97.25 184 LEU A N 1
ATOM 1452 C CA . LEU A 1 184 ? -8.533 -8.259 2.075 1.00 97.25 184 LEU A CA 1
ATOM 1453 C C . LEU A 1 184 ? -7.998 -9.693 2.151 1.00 97.25 184 LEU A C 1
ATOM 1455 O O . LEU A 1 184 ? -6.785 -9.889 2.157 1.00 97.25 184 LEU A O 1
ATOM 1459 N N . GLN A 1 185 ? -8.870 -10.704 2.171 1.00 96.12 185 GLN A N 1
ATOM 1460 C CA . GLN A 1 185 ? -8.456 -12.108 2.125 1.00 96.12 185 GLN A CA 1
ATOM 1461 C C . GLN A 1 185 ? -7.742 -12.458 0.817 1.00 96.12 185 GLN A C 1
ATOM 1463 O O . GLN A 1 185 ? -6.736 -13.167 0.843 1.00 96.12 185 GLN A O 1
ATOM 1468 N N . ASN A 1 186 ? -8.224 -11.940 -0.312 1.00 94.81 186 ASN A N 1
ATOM 1469 C CA . ASN A 1 186 ? -7.577 -12.155 -1.602 1.00 94.81 186 ASN A CA 1
ATOM 1470 C C . ASN A 1 186 ? -6.221 -11.456 -1.653 1.00 94.81 186 ASN A C 1
ATOM 1472 O O . ASN A 1 186 ? -5.242 -12.069 -2.064 1.00 94.81 186 ASN A O 1
ATOM 1476 N N . SER A 1 187 ? -6.122 -10.228 -1.140 1.00 96.19 187 SER A N 1
ATOM 1477 C CA . SER A 1 187 ? -4.827 -9.561 -0.996 1.00 96.19 187 SER A CA 1
ATOM 1478 C C . SER A 1 187 ? -3.876 -10.346 -0.085 1.00 96.19 187 SER A C 1
ATOM 1480 O O . SER A 1 187 ? -2.698 -10.480 -0.400 1.00 96.19 187 SER A O 1
ATOM 1482 N N . LEU A 1 188 ? -4.361 -10.926 1.018 1.00 96.81 188 LEU A N 1
ATOM 1483 C CA . LEU A 1 188 ? -3.534 -11.758 1.898 1.00 96.81 188 LEU A CA 1
ATOM 1484 C C . LEU A 1 188 ? -3.006 -13.015 1.211 1.00 96.81 188 LEU A C 1
ATOM 1486 O O . LEU A 1 188 ? -1.860 -13.385 1.468 1.00 96.81 188 LEU A O 1
ATOM 1490 N N . ALA A 1 189 ? -3.789 -13.637 0.327 1.00 95.81 189 ALA A N 1
ATOM 1491 C CA . ALA A 1 189 ? -3.365 -14.806 -0.446 1.00 95.81 189 ALA A CA 1
ATOM 1492 C C . ALA A 1 189 ? -2.169 -14.513 -1.376 1.00 95.81 189 ALA A C 1
ATOM 1494 O O . ALA A 1 189 ? -1.438 -15.427 -1.754 1.00 95.81 189 ALA A O 1
ATOM 1495 N N . GLU A 1 190 ? -1.929 -13.239 -1.695 1.00 97.00 190 GLU A N 1
ATOM 1496 C CA . GLU A 1 190 ? -0.782 -12.776 -2.481 1.00 97.00 190 GLU A CA 1
ATOM 1497 C C . GLU A 1 190 ? 0.506 -12.634 -1.644 1.00 97.00 190 GLU A C 1
ATOM 1499 O O . GLU A 1 190 ? 1.601 -12.478 -2.194 1.00 97.00 190 GLU A O 1
ATOM 1504 N N . THR A 1 191 ? 0.408 -12.705 -0.310 1.00 96.88 191 THR A N 1
ATOM 1505 C CA . THR A 1 191 ? 1.554 -12.599 0.606 1.00 96.88 191 THR A CA 1
ATOM 1506 C C . THR A 1 191 ? 2.625 -13.644 0.286 1.00 96.88 191 THR A C 1
ATOM 1508 O O . THR A 1 191 ? 2.348 -14.827 0.111 1.00 96.88 191 THR A O 1
ATOM 1511 N N . GLY A 1 192 ? 3.882 -13.204 0.227 1.00 96.31 192 GLY A N 1
ATOM 1512 C CA . GLY A 1 192 ? 5.037 -14.034 -0.117 1.00 96.31 192 GLY A CA 1
ATOM 1513 C C . GLY A 1 192 ? 5.431 -13.979 -1.596 1.00 96.31 192 GLY A C 1
ATOM 1514 O O . GLY A 1 192 ? 6.555 -14.366 -1.936 1.00 96.31 192 GLY A O 1
ATOM 1515 N N . LYS A 1 193 ? 4.579 -13.442 -2.483 1.00 96.75 193 LYS A N 1
ATOM 1516 C CA . LYS A 1 193 ? 4.977 -13.173 -3.872 1.00 96.75 193 LYS A CA 1
ATOM 1517 C C . LYS A 1 193 ? 6.050 -12.090 -3.934 1.00 96.75 193 LYS A C 1
ATOM 1519 O O . LYS A 1 193 ? 6.045 -11.112 -3.184 1.00 96.75 193 LYS A O 1
ATOM 1524 N N . LYS A 1 194 ? 6.991 -12.258 -4.866 1.00 95.00 194 LYS A N 1
ATOM 1525 C CA . LYS A 1 194 ? 8.047 -11.268 -5.123 1.00 95.00 194 LYS A CA 1
ATOM 1526 C C . LYS A 1 194 ? 7.455 -10.033 -5.798 1.00 95.00 194 LYS A C 1
ATOM 1528 O O . LYS A 1 194 ? 6.494 -10.145 -6.553 1.00 95.00 194 LYS A O 1
ATOM 1533 N N . TYR A 1 195 ? 8.088 -8.883 -5.581 1.00 93.19 195 TYR A N 1
ATOM 1534 C CA . TYR A 1 195 ? 7.721 -7.655 -6.279 1.00 93.19 195 TYR A CA 1
ATOM 1535 C C . TYR A 1 195 ? 7.936 -7.804 -7.788 1.00 93.19 195 TYR A C 1
ATOM 1537 O O . TYR A 1 195 ? 9.013 -8.245 -8.217 1.00 93.19 195 TYR A O 1
ATOM 1545 N N . ASP A 1 196 ? 6.943 -7.422 -8.591 1.00 91.75 196 ASP A N 1
ATOM 1546 C CA . ASP A 1 196 ? 7.097 -7.423 -10.041 1.00 91.75 196 ASP A CA 1
ATOM 1547 C C . ASP A 1 196 ? 7.749 -6.134 -10.558 1.00 91.75 196 ASP A C 1
ATOM 1549 O O . ASP A 1 196 ? 7.104 -5.123 -10.813 1.00 91.75 196 ASP A O 1
ATOM 1553 N N . LEU A 1 197 ? 9.058 -6.210 -10.795 1.00 86.50 197 LEU A N 1
ATOM 1554 C CA . LEU A 1 197 ? 9.840 -5.154 -11.446 1.00 86.50 197 LEU A CA 1
ATOM 1555 C C . LEU A 1 197 ? 9.508 -4.956 -12.934 1.00 86.50 197 LEU A C 1
ATOM 1557 O O . LEU A 1 197 ? 10.055 -4.063 -13.579 1.00 86.50 197 LEU A O 1
ATOM 1561 N N . SER A 1 198 ? 8.684 -5.824 -13.517 1.00 84.25 198 SER A N 1
ATOM 1562 C CA . SER A 1 198 ? 8.263 -5.730 -14.917 1.00 84.25 198 SER A CA 1
ATOM 1563 C C . SER A 1 198 ? 6.985 -4.919 -15.082 1.00 84.25 198 SER A C 1
ATOM 1565 O O . SER A 1 198 ? 6.745 -4.490 -16.213 1.00 84.25 198 SER A O 1
ATOM 1567 N N . PHE A 1 199 ? 6.233 -4.703 -13.993 1.00 87.06 199 PHE A N 1
ATOM 1568 C CA . PHE A 1 199 ? 4.909 -4.077 -13.971 1.00 87.06 199 PHE A CA 1
ATOM 1569 C C . PHE A 1 199 ? 3.940 -4.736 -14.966 1.00 87.06 199 PHE A C 1
ATOM 1571 O O . PHE A 1 199 ? 3.328 -4.075 -15.803 1.00 87.06 199 PHE A O 1
ATOM 1578 N N . SER A 1 200 ? 3.887 -6.066 -14.931 1.00 85.06 200 SER A N 1
ATOM 1579 C CA . SER A 1 200 ? 3.193 -6.932 -15.873 1.00 85.06 200 SER A CA 1
ATOM 1580 C C . SER A 1 200 ? 2.175 -7.797 -15.140 1.00 85.06 200 SER A C 1
ATOM 1582 O O . SER A 1 200 ? 2.546 -8.761 -14.479 1.00 85.06 200 SER A O 1
ATOM 1584 N N . MET A 1 201 ? 0.888 -7.530 -15.365 1.00 87.25 201 MET A N 1
ATOM 1585 C CA . MET A 1 201 ? -0.208 -8.306 -14.766 1.00 87.25 201 MET A CA 1
ATOM 1586 C C . MET A 1 201 ? -0.342 -9.740 -15.320 1.00 87.25 201 MET A C 1
ATOM 1588 O O . MET A 1 201 ? -1.130 -10.537 -14.812 1.00 87.25 201 MET A O 1
ATOM 1592 N N . ASP A 1 202 ? 0.426 -10.087 -16.359 1.00 86.12 202 ASP A N 1
ATOM 1593 C CA . ASP A 1 202 ? 0.427 -11.426 -16.963 1.00 86.12 202 ASP A CA 1
ATOM 1594 C C . ASP A 1 202 ? 1.157 -12.480 -16.100 1.00 86.12 202 ASP A C 1
ATOM 1596 O O . ASP A 1 202 ? 0.847 -13.671 -16.180 1.00 86.12 202 ASP A O 1
ATOM 1600 N N . ASP A 1 203 ? 2.143 -12.080 -15.282 1.00 86.25 203 ASP A N 1
ATOM 1601 C CA . ASP A 1 203 ? 2.952 -13.003 -14.467 1.00 86.25 203 ASP A CA 1
ATOM 1602 C C . ASP A 1 203 ? 2.419 -13.102 -13.035 1.00 86.25 203 ASP A C 1
ATOM 1604 O O . ASP A 1 203 ? 2.950 -12.494 -12.108 1.00 86.25 203 ASP A O 1
ATOM 1608 N N . LYS A 1 204 ? 1.432 -13.977 -12.828 1.00 90.12 204 LYS A N 1
ATOM 1609 C CA . LYS A 1 204 ? 0.802 -14.200 -11.515 1.00 90.12 204 LYS A CA 1
ATOM 1610 C C . LYS A 1 204 ? 1.715 -14.809 -10.440 1.00 90.12 204 LYS A C 1
ATOM 1612 O O . LYS A 1 204 ? 1.262 -15.015 -9.312 1.00 90.12 204 LYS A O 1
ATOM 1617 N N . SER A 1 205 ? 2.987 -15.102 -10.741 1.00 89.75 205 SER A N 1
ATOM 1618 C CA . SER A 1 205 ? 3.984 -15.513 -9.734 1.00 89.75 205 SER A CA 1
ATOM 1619 C C . SER A 1 205 ? 4.608 -14.337 -8.971 1.00 89.75 205 SER A C 1
ATOM 1621 O O . SER A 1 205 ? 5.277 -14.536 -7.950 1.00 89.75 205 SER A O 1
ATOM 1623 N N . LYS A 1 206 ? 4.398 -13.112 -9.457 1.00 93.88 206 LYS A N 1
ATOM 1624 C CA . LYS A 1 206 ? 4.832 -11.858 -8.843 1.00 93.88 206 LYS A CA 1
ATOM 1625 C C . LYS A 1 206 ? 3.640 -10.913 -8.764 1.00 93.88 206 LYS A C 1
ATOM 1627 O O . LYS A 1 206 ? 2.618 -11.167 -9.384 1.00 93.88 206 LYS A O 1
ATOM 1632 N N . ILE A 1 207 ? 3.774 -9.851 -7.980 1.00 96.19 207 ILE A N 1
ATOM 1633 C CA . ILE A 1 207 ? 2.747 -8.814 -7.905 1.00 96.19 207 ILE A CA 1
ATOM 1634 C C . ILE A 1 207 ? 3.384 -7.483 -7.538 1.00 96.19 207 ILE A C 1
ATOM 1636 O O . ILE A 1 207 ? 4.309 -7.435 -6.720 1.00 96.19 207 ILE A O 1
ATOM 1640 N N . TYR A 1 208 ? 2.919 -6.392 -8.132 1.00 95.00 208 TYR A N 1
ATOM 1641 C CA . TYR A 1 208 ? 3.323 -5.039 -7.748 1.00 95.00 208 TYR A CA 1
ATOM 1642 C C . TYR A 1 208 ? 2.171 -4.303 -7.049 1.00 95.00 208 TYR A C 1
ATOM 1644 O O . TYR A 1 208 ? 1.036 -4.774 -7.033 1.00 95.00 208 TYR A O 1
ATOM 1652 N N . CYS A 1 209 ? 2.470 -3.172 -6.406 1.00 95.56 209 CYS A N 1
ATOM 1653 C CA . CYS A 1 209 ? 1.551 -2.516 -5.469 1.00 95.56 209 CYS A CA 1
ATOM 1654 C C . CYS A 1 209 ? 0.169 -2.213 -6.058 1.00 95.56 209 CYS A C 1
ATOM 1656 O O . CYS A 1 209 ? -0.833 -2.469 -5.406 1.00 95.56 209 CYS A O 1
ATOM 1658 N N . THR A 1 210 ? 0.099 -1.714 -7.289 1.00 95.50 210 THR A N 1
ATOM 1659 C CA . THR A 1 210 ? -1.172 -1.340 -7.920 1.00 95.50 210 THR A CA 1
ATOM 1660 C C . THR A 1 210 ? -1.968 -2.549 -8.412 1.00 95.50 210 THR A C 1
ATOM 1662 O O . THR A 1 210 ? -3.191 -2.555 -8.305 1.00 95.50 210 THR A O 1
ATOM 1665 N N . GLU A 1 211 ? -1.289 -3.596 -8.896 1.00 95.56 211 GLU A N 1
ATOM 1666 C CA . GLU A 1 211 ? -1.931 -4.867 -9.263 1.00 95.56 211 GLU A CA 1
ATOM 1667 C C . GLU A 1 211 ? -2.609 -5.522 -8.056 1.00 95.56 211 GLU A C 1
ATOM 1669 O O . GLU A 1 211 ? -3.737 -5.981 -8.188 1.00 95.56 211 GLU A O 1
ATOM 1674 N N . LEU A 1 212 ? -1.983 -5.476 -6.871 1.00 96.75 212 LEU A N 1
ATOM 1675 C CA . LEU A 1 212 ? -2.572 -5.985 -5.624 1.00 96.75 212 LEU A CA 1
ATOM 1676 C C . LEU A 1 212 ? -3.953 -5.385 -5.338 1.00 96.75 212 LEU A C 1
ATOM 1678 O O . LEU A 1 212 ? -4.856 -6.094 -4.896 1.00 96.75 212 LEU A O 1
ATOM 1682 N N . ILE A 1 213 ? -4.114 -4.084 -5.583 1.00 95.94 213 ILE A N 1
ATOM 1683 C CA . ILE A 1 213 ? -5.380 -3.390 -5.347 1.00 95.94 213 ILE A CA 1
ATOM 1684 C C . ILE A 1 213 ? -6.376 -3.680 -6.474 1.00 95.94 213 ILE A C 1
ATOM 1686 O O . ILE A 1 213 ? -7.538 -3.987 -6.212 1.00 95.94 213 ILE A O 1
ATOM 1690 N N . TYR A 1 214 ? -5.913 -3.623 -7.726 1.00 94.94 214 TYR A N 1
ATOM 1691 C CA . TYR A 1 214 ? -6.730 -3.901 -8.907 1.00 94.94 214 TYR A CA 1
ATOM 1692 C C . TYR A 1 214 ? -7.343 -5.308 -8.874 1.00 94.94 214 TYR A C 1
ATOM 1694 O O . TYR A 1 214 ? -8.560 -5.447 -9.009 1.00 94.94 214 TYR A O 1
ATOM 1702 N N . ASP A 1 215 ? -6.526 -6.336 -8.621 1.00 93.06 215 ASP A N 1
ATOM 1703 C CA . ASP A 1 215 ? -6.975 -7.730 -8.594 1.00 93.06 215 ASP A CA 1
ATOM 1704 C C . ASP A 1 215 ? -7.994 -7.983 -7.472 1.00 93.06 215 ASP A C 1
ATOM 1706 O O . ASP A 1 215 ? -8.920 -8.780 -7.644 1.00 93.06 215 ASP A O 1
ATOM 1710 N N . ALA A 1 216 ? -7.870 -7.274 -6.347 1.00 91.56 216 ALA A N 1
ATOM 1711 C CA . ALA A 1 216 ? -8.774 -7.422 -5.214 1.00 91.56 216 ALA A CA 1
ATOM 1712 C C . ALA A 1 216 ? -10.145 -6.762 -5.459 1.00 91.56 216 ALA A C 1
ATOM 1714 O O . ALA A 1 216 ? -11.174 -7.326 -5.080 1.00 91.56 216 ALA A O 1
ATOM 1715 N N . PHE A 1 217 ? -10.185 -5.600 -6.121 1.00 89.69 217 PHE A N 1
ATOM 1716 C CA . PHE A 1 217 ? -11.425 -4.850 -6.357 1.00 89.69 217 PHE A CA 1
ATOM 1717 C C . PHE A 1 217 ? -12.213 -5.271 -7.595 1.00 89.69 217 PHE A C 1
ATOM 1719 O O . PHE A 1 217 ? -13.446 -5.219 -7.561 1.00 89.69 217 PHE A O 1
ATOM 1726 N N . GLN A 1 218 ? -11.548 -5.736 -8.659 1.00 89.31 218 GLN A N 1
ATOM 1727 C CA . GLN A 1 218 ? -12.235 -6.123 -9.900 1.00 89.31 218 GLN A CA 1
ATOM 1728 C C . GLN A 1 218 ? -13.292 -7.221 -9.677 1.00 89.31 218 GLN A C 1
ATOM 1730 O O . GLN A 1 218 ? -14.309 -7.255 -10.366 1.00 89.31 218 GLN A O 1
ATOM 1735 N N . LEU A 1 219 ? -13.098 -8.074 -8.662 1.00 85.50 219 LEU A N 1
ATOM 1736 C CA . LEU A 1 219 ? -14.039 -9.128 -8.263 1.00 85.50 219 LEU A CA 1
ATOM 1737 C C . LEU A 1 219 ? -15.398 -8.588 -7.794 1.00 85.50 219 LEU A C 1
ATOM 1739 O O . LEU A 1 219 ? -16.389 -9.315 -7.809 1.00 85.50 219 LEU A O 1
ATOM 1743 N N . PHE A 1 220 ? -15.446 -7.318 -7.393 1.00 86.31 220 PHE A N 1
ATOM 1744 C CA . PHE A 1 220 ? -16.643 -6.635 -6.907 1.00 86.31 220 PHE A CA 1
ATOM 1745 C C . PHE A 1 220 ? -17.146 -5.555 -7.865 1.00 86.31 220 PHE A C 1
ATOM 1747 O O . PHE A 1 220 ? -17.959 -4.722 -7.476 1.00 86.31 220 PHE A O 1
ATOM 1754 N N . GLY A 1 221 ? -16.687 -5.578 -9.119 1.00 83.12 221 GLY A N 1
ATOM 1755 C CA . GLY A 1 221 ? -17.144 -4.659 -10.161 1.00 83.12 221 GLY A CA 1
ATOM 1756 C C . GLY A 1 221 ? -16.526 -3.263 -10.096 1.00 83.12 221 GLY A C 1
ATOM 1757 O O . GLY A 1 221 ? -16.843 -2.442 -10.950 1.00 83.12 221 GLY A O 1
ATOM 1758 N N . ILE A 1 222 ? -15.616 -3.007 -9.149 1.00 86.12 222 ILE A N 1
ATOM 1759 C CA . ILE A 1 222 ? -14.826 -1.774 -9.117 1.00 86.12 222 ILE A CA 1
ATOM 1760 C C . ILE A 1 222 ? -13.667 -1.948 -10.097 1.00 86.12 222 ILE A C 1
ATOM 1762 O O . ILE A 1 222 ? -12.668 -2.610 -9.807 1.00 86.12 222 ILE A O 1
ATOM 1766 N N . THR A 1 223 ? -13.826 -1.392 -11.295 1.00 85.38 223 THR A N 1
ATOM 1767 C CA . THR A 1 223 ? -12.824 -1.491 -12.362 1.00 85.38 223 THR A CA 1
ATOM 1768 C C . THR A 1 223 ? -12.030 -0.204 -12.477 1.00 85.38 223 THR A C 1
ATOM 1770 O O . THR A 1 223 ? -12.630 0.865 -12.577 1.00 85.38 223 THR A O 1
ATOM 1773 N N . ILE A 1 224 ? -10.706 -0.321 -12.562 1.00 85.25 224 ILE A N 1
ATOM 1774 C CA . ILE A 1 224 ? -9.813 0.787 -12.908 1.00 85.25 224 ILE A CA 1
ATOM 1775 C C . ILE A 1 224 ? -9.196 0.491 -14.265 1.00 85.25 224 ILE A C 1
ATOM 1777 O O . ILE A 1 224 ? -8.475 -0.499 -14.428 1.00 85.25 224 ILE A O 1
ATOM 1781 N N . ASN A 1 225 ? -9.485 1.338 -15.242 1.00 88.06 225 ASN A N 1
ATOM 1782 C CA . ASN A 1 225 ? -9.177 1.139 -16.654 1.00 88.06 225 ASN A CA 1
ATOM 1783 C C . ASN A 1 225 ? -8.106 2.098 -17.179 1.00 88.06 225 ASN A C 1
ATOM 1785 O O . ASN A 1 225 ? -7.462 1.778 -18.177 1.00 88.06 225 ASN A O 1
ATOM 1789 N N . GLN A 1 226 ? -7.869 3.230 -16.514 1.00 88.81 226 GLN A N 1
ATOM 1790 C CA . GLN A 1 226 ? -6.795 4.143 -16.883 1.00 88.81 226 GLN A CA 1
ATOM 1791 C C . GLN A 1 226 ? -5.434 3.448 -16.808 1.00 88.81 226 GLN A C 1
ATOM 1793 O O . GLN A 1 226 ? -5.161 2.656 -15.903 1.00 88.81 226 GLN A O 1
ATOM 1798 N N . ARG A 1 227 ? -4.580 3.716 -17.794 1.00 90.88 227 ARG A N 1
ATOM 1799 C CA . ARG A 1 227 ? -3.222 3.174 -17.880 1.00 90.88 227 ARG A CA 1
ATOM 1800 C C . ARG A 1 227 ? -2.301 4.249 -18.434 1.00 90.88 227 ARG A C 1
ATOM 1802 O O . ARG A 1 227 ? -2.597 4.830 -19.478 1.00 90.88 227 ARG A O 1
ATOM 1809 N N . THR A 1 228 ? -1.160 4.456 -17.792 1.00 88.19 228 THR A N 1
ATOM 1810 C CA . THR A 1 228 ? -0.101 5.302 -18.340 1.00 88.19 228 THR A CA 1
ATOM 1811 C C . THR A 1 228 ? 0.735 4.513 -19.364 1.00 88.19 228 THR A C 1
ATOM 1813 O O . THR A 1 228 ? 1.272 3.446 -19.035 1.00 88.19 228 THR A O 1
ATOM 1816 N N . PRO A 1 229 ? 0.898 5.014 -20.605 1.00 85.88 229 PRO A N 1
ATOM 1817 C CA . PRO A 1 229 ? 1.798 4.407 -21.576 1.00 85.88 229 PRO A CA 1
ATOM 1818 C C . PRO A 1 229 ? 3.257 4.680 -21.186 1.00 85.88 229 PRO A C 1
ATOM 1820 O O . PRO A 1 229 ? 3.715 5.822 -21.165 1.00 85.88 229 PRO A O 1
ATOM 1823 N N . ILE A 1 230 ? 4.010 3.619 -20.897 1.00 80.56 230 ILE A N 1
ATOM 1824 C CA . ILE A 1 230 ? 5.453 3.666 -20.648 1.00 80.56 230 ILE A CA 1
ATOM 1825 C C . ILE A 1 230 ? 6.136 2.833 -21.731 1.00 80.56 230 ILE A C 1
ATOM 1827 O O . ILE A 1 230 ? 6.078 1.599 -21.736 1.00 80.56 230 ILE A O 1
ATOM 1831 N N . PHE A 1 231 ? 6.797 3.526 -22.663 1.00 78.62 231 PHE A N 1
ATOM 1832 C CA . PHE A 1 231 ? 7.315 2.944 -23.903 1.00 78.62 231 PHE A CA 1
ATOM 1833 C C . PHE A 1 231 ? 6.205 2.204 -24.678 1.00 78.62 231 PHE A C 1
ATOM 1835 O O . PHE A 1 231 ? 5.240 2.830 -25.101 1.00 78.62 231 PHE A O 1
ATOM 1842 N N . PHE A 1 232 ? 6.326 0.886 -24.864 1.00 77.62 232 PHE A N 1
ATOM 1843 C CA . PHE A 1 232 ? 5.386 0.056 -25.631 1.00 77.62 232 PHE A CA 1
ATOM 1844 C C . PHE A 1 232 ? 4.363 -0.680 -24.753 1.00 77.62 232 PHE A C 1
ATOM 1846 O O . PHE A 1 232 ? 3.747 -1.642 -25.207 1.00 77.62 232 PHE A O 1
ATOM 1853 N N . ARG A 1 233 ? 4.216 -0.292 -23.478 1.00 80.62 233 ARG A N 1
ATOM 1854 C CA . ARG A 1 233 ? 3.336 -0.972 -22.519 1.00 80.62 233 ARG A CA 1
ATOM 1855 C C . ARG A 1 233 ? 2.401 0.015 -21.838 1.00 80.62 233 ARG A C 1
ATOM 1857 O O . ARG A 1 233 ? 2.813 1.110 -21.472 1.00 80.62 233 ARG A O 1
ATOM 1864 N N . ASN A 1 234 ? 1.164 -0.421 -21.632 1.00 88.00 234 ASN A N 1
ATOM 1865 C CA . ASN A 1 234 ? 0.168 0.293 -20.843 1.00 88.00 234 ASN A CA 1
ATOM 1866 C C . ASN A 1 234 ? 0.219 -0.257 -19.423 1.00 88.00 234 ASN A C 1
ATOM 1868 O O . ASN A 1 234 ? -0.168 -1.401 -19.187 1.00 88.00 234 ASN A O 1
ATOM 1872 N N . ILE A 1 235 ? 0.744 0.536 -18.497 1.00 90.50 235 ILE A N 1
ATOM 1873 C CA . ILE A 1 235 ? 0.965 0.116 -17.115 1.00 90.50 235 ILE A CA 1
ATOM 1874 C C . ILE A 1 235 ? -0.078 0.801 -16.241 1.00 90.50 235 ILE A C 1
ATOM 1876 O O . ILE A 1 235 ? -0.328 1.989 -16.407 1.00 90.50 235 ILE A O 1
ATOM 1880 N N . LEU A 1 236 ? -0.687 0.054 -15.318 1.00 92.81 236 LEU A N 1
ATOM 1881 C CA . LEU A 1 236 ? -1.509 0.650 -14.267 1.00 92.81 236 LEU A CA 1
ATOM 1882 C C . LEU A 1 236 ? -0.589 1.143 -13.151 1.00 92.81 236 LEU A C 1
ATOM 1884 O O . LEU A 1 236 ? 0.032 0.320 -12.476 1.00 92.81 236 LEU A O 1
ATOM 1888 N N . LEU A 1 237 ? -0.508 2.455 -12.962 1.00 92.44 237 LEU A N 1
ATOM 1889 C CA . LEU A 1 237 ? 0.259 3.100 -11.898 1.00 92.44 237 LEU A CA 1
ATOM 1890 C C . LEU A 1 237 ? -0.651 3.560 -10.749 1.00 92.44 237 LEU A C 1
ATOM 1892 O O . LEU A 1 237 ? -1.851 3.747 -10.952 1.00 92.44 237 LEU A O 1
ATOM 1896 N N . PRO A 1 238 ? -0.106 3.827 -9.544 1.00 93.62 238 PRO A N 1
ATOM 1897 C CA . PRO A 1 238 ? -0.897 4.394 -8.452 1.00 93.62 238 PRO A CA 1
ATOM 1898 C C . PRO A 1 238 ? -1.557 5.732 -8.824 1.00 93.62 238 PRO A C 1
ATOM 1900 O O . PRO A 1 238 ? -2.695 5.968 -8.437 1.00 93.62 238 PRO A O 1
ATOM 1903 N N . LYS A 1 239 ? -0.883 6.574 -9.625 1.00 91.00 239 LYS A N 1
ATOM 1904 C CA . LYS A 1 239 ? -1.464 7.804 -10.193 1.00 91.00 239 LYS A CA 1
ATOM 1905 C C . LYS A 1 239 ? -2.754 7.520 -10.967 1.00 91.00 239 LYS A C 1
ATOM 1907 O O . LYS A 1 239 ? -3.748 8.184 -10.719 1.00 91.00 239 LYS A O 1
ATOM 1912 N N . ASP A 1 240 ? -2.737 6.532 -11.859 1.00 92.56 240 ASP A N 1
ATOM 1913 C CA . ASP A 1 240 ? -3.883 6.207 -12.719 1.00 92.56 240 ASP A CA 1
ATOM 1914 C C . ASP A 1 240 ? -5.109 5.803 -11.885 1.00 92.56 240 ASP A C 1
ATOM 1916 O O . ASP A 1 240 ? -6.231 6.190 -12.193 1.00 92.56 240 ASP A O 1
ATOM 1920 N N . MET A 1 241 ? -4.896 5.067 -10.785 1.00 93.69 241 MET A N 1
ATOM 1921 C CA . MET A 1 241 ? -5.975 4.744 -9.847 1.00 93.69 241 MET A CA 1
ATOM 1922 C C . MET A 1 241 ? -6.549 5.991 -9.175 1.00 93.69 241 MET A C 1
ATOM 1924 O O . MET A 1 241 ? -7.765 6.129 -9.092 1.00 93.69 241 MET A O 1
ATOM 1928 N N . VAL A 1 242 ? -5.690 6.882 -8.670 1.00 93.12 242 VAL A N 1
ATOM 1929 C CA . VAL A 1 242 ? -6.142 8.100 -7.981 1.00 93.12 242 VAL A CA 1
ATOM 1930 C C . VAL A 1 242 ? -6.909 9.012 -8.935 1.00 93.12 242 VAL A C 1
ATOM 1932 O O . VAL A 1 242 ? -7.989 9.484 -8.583 1.00 93.12 242 VAL A O 1
ATOM 1935 N N . ASP A 1 243 ? -6.380 9.219 -10.138 1.00 90.75 243 ASP A N 1
ATOM 1936 C CA . ASP A 1 243 ? -7.010 10.049 -11.160 1.00 90.75 243 ASP A CA 1
ATOM 1937 C C . ASP A 1 243 ? -8.382 9.490 -11.541 1.00 90.75 243 ASP A C 1
ATOM 1939 O O . ASP A 1 243 ? -9.364 10.227 -11.515 1.00 90.75 243 ASP A O 1
ATOM 1943 N N . GLU A 1 244 ? -8.493 8.179 -11.779 1.00 91.62 244 GLU A N 1
ATOM 1944 C CA . GLU A 1 244 ? -9.778 7.563 -12.112 1.00 91.62 244 GLU A CA 1
ATOM 1945 C C . GLU A 1 244 ? -10.787 7.623 -10.952 1.00 91.62 244 GLU A C 1
ATOM 1947 O O . GLU A 1 244 ? -11.965 7.901 -11.185 1.00 91.62 244 GLU A O 1
ATOM 1952 N N . ILE A 1 245 ? -10.354 7.417 -9.700 1.00 92.12 245 ILE A N 1
ATOM 1953 C CA . ILE A 1 245 ? -11.223 7.559 -8.514 1.00 92.12 245 ILE A CA 1
ATOM 1954 C C . ILE A 1 245 ? -11.810 8.976 -8.442 1.00 92.12 245 ILE A C 1
ATOM 195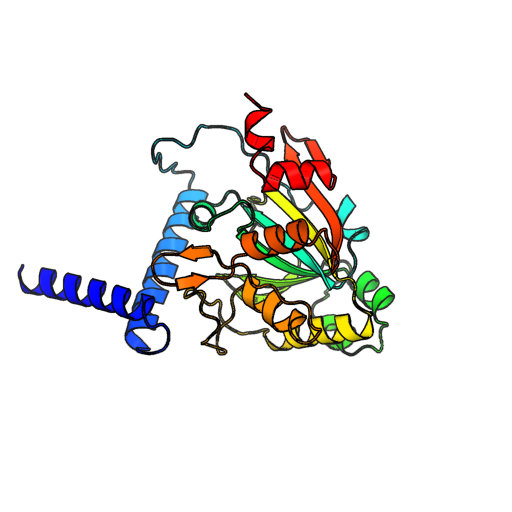6 O O . ILE A 1 245 ? -12.995 9.151 -8.137 1.00 92.12 245 ILE A O 1
ATOM 1960 N N . ILE A 1 246 ? -10.991 9.989 -8.726 1.00 89.69 246 ILE A N 1
ATOM 1961 C CA . ILE A 1 246 ? -11.383 11.399 -8.675 1.00 89.69 246 ILE A CA 1
ATOM 1962 C C . ILE A 1 246 ? -12.262 11.781 -9.871 1.00 89.69 246 ILE A C 1
ATOM 1964 O O . ILE A 1 246 ? -13.297 12.419 -9.679 1.00 89.69 246 ILE A O 1
ATOM 1968 N N . GLU A 1 247 ? -11.905 11.364 -11.087 1.00 88.44 247 GLU A N 1
ATOM 1969 C CA . GLU A 1 247 ? -12.693 11.603 -12.304 1.00 88.44 247 GLU A CA 1
ATOM 1970 C C . GLU A 1 247 ? -14.084 10.973 -12.225 1.00 88.44 247 GLU A C 1
ATOM 1972 O O . GLU A 1 247 ? -15.069 11.574 -12.650 1.00 88.44 247 GLU A O 1
ATOM 1977 N N . LYS A 1 248 ? -14.197 9.793 -11.605 1.00 88.56 248 LYS A N 1
ATOM 1978 C CA . LYS A 1 248 ? -15.481 9.145 -11.308 1.00 88.56 248 LYS A CA 1
ATOM 1979 C C . LYS A 1 248 ? -16.232 9.784 -10.137 1.00 88.56 248 LYS A C 1
ATOM 1981 O O . LYS A 1 248 ? -17.166 9.171 -9.614 1.00 88.56 248 LYS A O 1
ATOM 1986 N N . HIS A 1 249 ? -15.828 10.974 -9.691 1.00 85.38 249 HIS A N 1
ATOM 1987 C CA . HIS A 1 249 ? -16.419 11.710 -8.573 1.00 85.38 249 HIS A CA 1
ATOM 1988 C C . HIS A 1 249 ? -16.544 10.877 -7.295 1.00 85.38 249 HIS A C 1
ATOM 1990 O O . HIS A 1 249 ? -17.517 11.008 -6.552 1.00 85.38 249 HIS A O 1
ATOM 1996 N N . MET A 1 250 ? -15.575 9.986 -7.055 1.00 86.25 250 MET A N 1
ATOM 1997 C CA . MET A 1 250 ? -15.552 9.119 -5.881 1.00 86.25 250 MET A CA 1
ATOM 1998 C C . MET A 1 250 ? -16.863 8.329 -5.725 1.00 86.25 250 MET A C 1
ATOM 2000 O O . MET A 1 250 ? -17.373 8.124 -4.629 1.00 86.25 250 MET A O 1
ATOM 2004 N N . THR A 1 251 ? -17.472 7.890 -6.825 1.00 89.81 251 THR A N 1
ATOM 2005 C CA . THR A 1 251 ? -18.713 7.094 -6.776 1.00 89.81 251 THR A CA 1
ATOM 2006 C C . THR A 1 251 ? -18.518 5.760 -6.055 1.00 89.81 251 THR A C 1
ATOM 2008 O O . THR A 1 251 ? -19.415 5.330 -5.335 1.00 89.81 251 THR A O 1
ATOM 2011 N N . GLU A 1 252 ? -17.327 5.168 -6.167 1.00 92.44 252 GLU A N 1
ATOM 2012 C CA . GLU A 1 252 ? -16.957 3.866 -5.589 1.00 92.44 252 GLU A CA 1
ATOM 2013 C C . GLU A 1 252 ? -16.140 3.983 -4.287 1.00 92.44 252 GLU A C 1
ATOM 2015 O O . GLU A 1 252 ? -15.912 2.983 -3.610 1.00 92.44 252 GLU A O 1
ATOM 2020 N N . PHE A 1 253 ? -15.717 5.194 -3.905 1.00 94.50 253 PHE A N 1
ATOM 2021 C CA . PHE A 1 253 ? -14.834 5.430 -2.758 1.00 94.50 253 PHE A CA 1
ATOM 2022 C C . PHE A 1 253 ? -15.261 6.657 -1.939 1.00 94.50 253 PHE A C 1
ATOM 2024 O O . PHE A 1 253 ? -15.913 7.558 -2.445 1.00 94.50 253 PHE A O 1
ATOM 2031 N N . ASN A 1 254 ? -14.900 6.719 -0.663 1.00 94.00 254 ASN A N 1
ATOM 2032 C CA . ASN A 1 254 ? -14.958 7.924 0.160 1.00 94.00 254 ASN A CA 1
ATOM 2033 C C . ASN A 1 254 ? -13.532 8.419 0.401 1.00 94.00 254 ASN A C 1
ATOM 2035 O O . ASN A 1 254 ? -12.671 7.635 0.804 1.00 94.00 254 ASN A O 1
ATOM 2039 N N . LEU A 1 255 ? -13.282 9.715 0.214 1.00 94.75 255 LEU A N 1
ATOM 2040 C CA . LEU A 1 255 ? -12.067 10.342 0.729 1.00 94.75 255 LEU A CA 1
ATOM 2041 C C . LEU A 1 255 ? -12.095 10.293 2.260 1.00 94.75 255 LEU A C 1
ATOM 2043 O O . LEU A 1 255 ? -13.046 10.778 2.870 1.00 94.75 255 LEU A O 1
ATOM 2047 N N . LYS A 1 256 ? -11.062 9.707 2.870 1.00 94.69 256 LYS A N 1
ATOM 2048 C CA . LYS A 1 256 ? -10.908 9.678 4.332 1.00 94.69 256 LYS A CA 1
ATOM 2049 C C . LYS A 1 256 ? -9.891 10.688 4.831 1.00 94.69 256 LYS A C 1
ATOM 2051 O O . LYS A 1 256 ? -10.103 11.267 5.886 1.00 94.69 256 LYS A O 1
ATOM 2056 N N . LEU A 1 257 ? -8.783 10.836 4.109 1.00 94.56 257 LEU A N 1
ATOM 2057 C CA . LEU A 1 257 ? -7.644 11.625 4.563 1.00 94.56 257 LEU A CA 1
ATOM 2058 C C . LEU A 1 257 ? -6.735 11.969 3.384 1.00 94.56 257 LEU A C 1
ATOM 2060 O O . LEU A 1 257 ? -6.488 11.104 2.539 1.00 94.56 257 LEU A O 1
ATOM 2064 N N . CYS A 1 258 ? -6.173 13.175 3.356 1.00 94.12 258 CYS A N 1
ATOM 2065 C CA . CYS A 1 258 ? -5.054 13.506 2.480 1.00 94.12 258 CYS A CA 1
ATOM 2066 C C . CYS A 1 258 ? -4.039 14.391 3.202 1.00 94.12 258 CYS A C 1
ATOM 2068 O O . CYS A 1 258 ? -4.127 15.613 3.173 1.00 94.12 258 CYS A O 1
ATOM 2070 N N . LEU A 1 259 ? -3.026 13.778 3.812 1.00 93.12 259 LEU A N 1
ATOM 2071 C CA . LEU A 1 259 ? -2.000 14.524 4.530 1.00 93.12 259 LEU A CA 1
ATOM 2072 C C . LEU A 1 259 ? -0.868 14.951 3.608 1.00 93.12 259 LEU A C 1
ATOM 2074 O O . LEU A 1 259 ? -0.272 14.130 2.904 1.00 93.12 259 LEU A O 1
ATOM 2078 N N . VAL A 1 260 ? -0.503 16.224 3.707 1.00 89.88 260 VAL A N 1
ATOM 2079 C CA . VAL A 1 260 ? 0.701 16.807 3.115 1.00 89.88 260 VAL A CA 1
ATOM 2080 C C . VAL A 1 260 ? 1.433 17.605 4.188 1.00 89.88 260 VAL A C 1
ATOM 2082 O O . VAL A 1 260 ? 0.809 18.306 4.982 1.00 89.88 260 VAL A O 1
ATOM 2085 N N . LYS A 1 261 ? 2.767 17.524 4.217 1.00 85.06 261 LYS A N 1
ATOM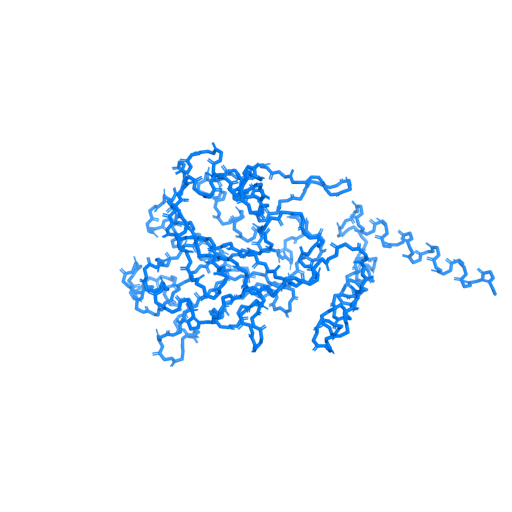 2086 C CA . LYS A 1 261 ? 3.581 18.378 5.090 1.00 85.06 261 LYS A CA 1
ATOM 2087 C C . LYS A 1 261 ? 4.209 19.507 4.285 1.00 85.06 261 LYS A C 1
ATOM 2089 O O . LYS A 1 261 ? 4.984 19.244 3.372 1.00 85.06 261 LYS A O 1
ATOM 2094 N N . ASN A 1 262 ? 3.922 20.750 4.660 1.00 80.38 262 ASN A N 1
ATOM 2095 C CA . ASN A 1 262 ? 4.487 21.957 4.059 1.00 80.38 262 ASN A CA 1
ATOM 2096 C C . ASN A 1 262 ? 5.018 22.874 5.165 1.00 80.38 262 ASN A C 1
ATOM 2098 O O . ASN A 1 262 ? 4.287 23.198 6.095 1.00 80.38 262 ASN A O 1
ATOM 21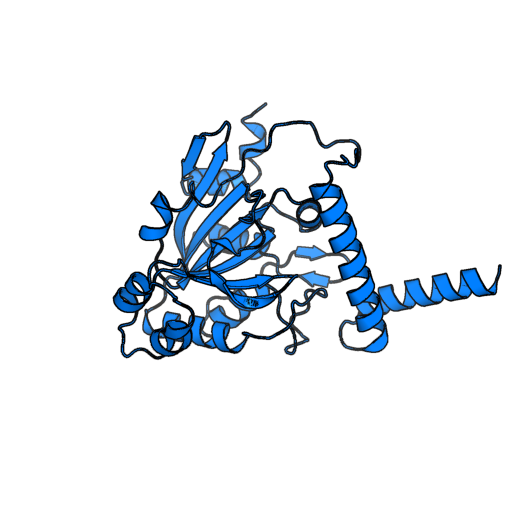02 N N . ASN A 1 263 ? 6.279 23.313 5.073 1.00 78.44 263 ASN A N 1
ATOM 2103 C CA . ASN A 1 263 ? 6.909 24.208 6.058 1.00 78.44 263 ASN A CA 1
ATOM 2104 C C . ASN A 1 263 ? 6.747 23.718 7.514 1.00 78.44 263 ASN A C 1
ATOM 2106 O O . ASN A 1 263 ? 6.417 24.491 8.409 1.00 78.44 263 ASN A O 1
ATOM 2110 N N . ASN A 1 264 ? 6.943 22.414 7.740 1.00 78.88 264 ASN A N 1
ATOM 2111 C CA . ASN A 1 264 ? 6.739 21.730 9.026 1.00 78.88 264 ASN A CA 1
ATOM 2112 C C . ASN A 1 264 ? 5.305 21.728 9.583 1.00 78.88 264 ASN A C 1
ATOM 2114 O O . ASN A 1 264 ? 5.096 21.221 10.683 1.00 78.88 264 ASN A O 1
ATOM 2118 N N . GLN A 1 265 ? 4.316 22.206 8.830 1.00 85.62 265 GLN A N 1
ATOM 2119 C CA . GLN A 1 265 ? 2.904 22.081 9.174 1.00 85.62 265 GLN A CA 1
ATOM 2120 C C . GLN A 1 265 ? 2.270 20.940 8.384 1.00 85.62 265 GLN A C 1
ATOM 2122 O O . GLN A 1 265 ? 2.518 20.784 7.188 1.00 85.62 265 GLN A O 1
ATOM 2127 N N . ILE A 1 266 ? 1.461 20.139 9.072 1.00 91.12 266 ILE A N 1
ATOM 2128 C CA . ILE A 1 266 ? 0.651 19.087 8.460 1.00 91.12 266 ILE A CA 1
ATOM 2129 C C . ILE A 1 266 ? -0.672 19.718 8.038 1.00 91.12 266 ILE A C 1
ATOM 2131 O O . ILE A 1 266 ? -1.298 20.431 8.821 1.00 91.12 266 ILE A O 1
ATOM 2135 N N . GLN A 1 267 ? -1.074 19.465 6.801 1.00 91.44 267 GLN A N 1
ATOM 2136 C CA . GLN A 1 267 ? -2.354 19.873 6.239 1.00 91.44 267 GLN A CA 1
ATOM 2137 C C . GLN A 1 267 ? -3.096 18.616 5.804 1.00 91.44 267 GLN A C 1
ATOM 2139 O O . GLN A 1 267 ? -2.514 17.782 5.111 1.00 91.44 267 GLN A O 1
ATOM 2144 N N . ASP A 1 268 ? -4.352 18.495 6.222 1.00 92.88 268 ASP A N 1
ATOM 2145 C CA . ASP A 1 268 ? -5.291 17.515 5.687 1.00 92.88 268 ASP A CA 1
ATOM 2146 C C . ASP A 1 268 ? -6.113 18.197 4.592 1.00 92.88 268 ASP A C 1
ATOM 2148 O O . ASP A 1 268 ? -6.858 19.135 4.877 1.00 92.88 268 ASP A O 1
ATOM 2152 N N . LEU A 1 269 ? -5.886 17.795 3.343 1.00 90.44 269 LEU A N 1
ATOM 2153 C CA . LEU A 1 269 ? -6.455 18.439 2.165 1.00 90.44 269 LEU A CA 1
ATOM 2154 C C . LEU A 1 269 ? -7.879 17.957 1.901 1.00 90.44 269 LEU A C 1
ATOM 2156 O O . LEU A 1 269 ? -8.159 16.755 1.907 1.00 90.44 269 LEU A O 1
ATOM 2160 N N . ASP A 1 270 ? -8.759 18.896 1.565 1.00 89.50 270 ASP A N 1
ATOM 2161 C CA . ASP A 1 270 ? -10.116 18.579 1.141 1.00 89.50 270 ASP A CA 1
ATOM 2162 C C . ASP A 1 270 ? -10.190 18.111 -0.328 1.00 89.50 270 ASP A C 1
ATOM 2164 O O . ASP A 1 270 ? -9.221 18.125 -1.094 1.00 89.50 270 ASP A O 1
ATOM 2168 N N . TYR A 1 271 ? -11.381 17.686 -0.754 1.00 86.00 271 TYR A N 1
ATOM 2169 C CA . TYR A 1 271 ? -11.624 17.215 -2.120 1.00 86.00 271 TYR A CA 1
ATOM 2170 C C . TYR A 1 271 ? -11.276 18.252 -3.207 1.00 86.00 271 TYR A C 1
ATOM 2172 O O . TYR A 1 271 ? -10.754 17.893 -4.264 1.00 86.00 271 TYR A O 1
ATOM 2180 N N . THR A 1 272 ? -11.545 19.535 -2.966 1.00 85.44 272 THR A N 1
ATOM 2181 C CA . THR A 1 272 ? -11.289 20.627 -3.921 1.00 85.44 272 THR A CA 1
ATOM 2182 C C . THR A 1 272 ? -9.790 20.882 -4.070 1.00 85.44 272 THR A C 1
ATOM 2184 O O . THR A 1 272 ? -9.282 21.125 -5.173 1.00 85.44 272 THR A O 1
ATOM 2187 N N . GLU A 1 273 ? -9.061 20.797 -2.963 1.00 86.69 273 GLU A N 1
ATOM 2188 C CA . GLU A 1 273 ? -7.606 20.886 -2.937 1.00 86.69 273 GLU A CA 1
ATOM 2189 C C . GLU A 1 273 ? -6.974 19.679 -3.637 1.00 86.69 273 GLU A C 1
ATOM 2191 O O . GLU A 1 273 ? -6.100 19.850 -4.487 1.00 86.69 273 GLU A O 1
ATOM 2196 N N . ILE A 1 274 ? -7.472 18.465 -3.398 1.00 83.62 274 ILE A N 1
ATOM 2197 C CA . ILE A 1 274 ? -7.002 17.255 -4.089 1.00 83.62 274 ILE A CA 1
ATOM 2198 C C . ILE A 1 274 ? -7.267 17.334 -5.595 1.00 83.62 274 ILE A C 1
ATOM 2200 O O . ILE A 1 274 ? -6.368 17.040 -6.385 1.00 83.62 274 ILE A O 1
ATOM 2204 N N . LEU A 1 275 ? -8.452 17.789 -6.017 1.00 81.50 275 LEU A N 1
ATOM 2205 C CA . LEU A 1 275 ? -8.749 18.050 -7.431 1.00 81.50 275 LEU A CA 1
ATOM 2206 C C . LEU A 1 275 ? -7.723 19.005 -8.046 1.00 81.50 275 LEU A C 1
ATOM 2208 O O . LEU A 1 275 ? -7.221 18.770 -9.145 1.00 81.50 275 LEU A O 1
ATOM 2212 N N . SER A 1 276 ? -7.370 20.064 -7.318 1.00 77.75 276 SER A N 1
ATOM 2213 C CA . SER A 1 276 ? -6.366 21.034 -7.757 1.00 77.75 276 SER A CA 1
ATOM 2214 C C . SER A 1 276 ? -4.961 20.424 -7.832 1.00 77.75 276 SER A C 1
ATOM 2216 O O . SER A 1 276 ? -4.168 20.819 -8.690 1.00 77.75 276 SER A O 1
ATOM 2218 N N . LEU A 1 277 ? -4.637 19.465 -6.960 1.00 74.00 277 LEU A N 1
ATOM 2219 C CA . LEU A 1 277 ? -3.364 18.741 -6.958 1.00 74.00 277 LEU A CA 1
ATOM 2220 C C . LEU A 1 277 ? -3.263 17.794 -8.159 1.00 74.00 277 LEU A C 1
ATOM 2222 O O . LEU A 1 277 ? -2.236 17.777 -8.839 1.00 74.00 277 LEU A O 1
ATOM 2226 N N . VAL A 1 278 ? -4.332 17.049 -8.440 1.00 73.19 278 VAL A N 1
ATOM 2227 C CA . VAL A 1 278 ? -4.408 16.096 -9.557 1.00 73.19 278 VAL A CA 1
ATOM 2228 C C . VAL A 1 278 ? -4.453 16.801 -10.907 1.00 73.19 278 VAL A C 1
ATOM 2230 O O . VAL A 1 278 ? -3.721 16.425 -11.819 1.00 73.19 278 VAL A O 1
ATOM 2233 N N . ALA A 1 279 ? -5.192 17.906 -11.017 1.00 67.56 279 ALA A N 1
ATOM 2234 C CA . ALA A 1 279 ? -5.209 18.736 -12.220 1.00 67.56 279 ALA A CA 1
ATOM 2235 C C . ALA A 1 279 ? -3.884 19.492 -12.472 1.00 67.56 279 ALA A C 1
ATOM 2237 O O . ALA A 1 279 ? -3.765 20.224 -13.456 1.00 67.56 279 ALA A O 1
ATOM 2238 N N . GLY A 1 280 ? -2.890 19.377 -11.579 1.00 60.28 280 GLY A N 1
ATOM 2239 C CA . GLY A 1 280 ? -1.620 20.105 -11.672 1.00 60.28 280 GLY A CA 1
ATOM 2240 C C . GLY A 1 280 ? -1.753 21.618 -11.447 1.00 60.28 280 GLY A C 1
ATOM 2241 O O . GLY A 1 280 ? -0.842 22.379 -11.774 1.00 60.28 280 GLY A O 1
ATOM 2242 N N . ILE A 1 281 ? -2.878 22.074 -10.890 1.00 49.81 281 ILE A N 1
ATOM 2243 C CA . ILE A 1 281 ? -3.213 23.490 -10.678 1.00 49.81 281 ILE A CA 1
ATOM 2244 C C . ILE A 1 281 ? -2.556 24.028 -9.393 1.00 49.81 281 ILE A C 1
ATOM 2246 O O . ILE A 1 281 ? -2.141 25.188 -9.352 1.00 49.81 281 ILE A O 1
ATOM 2250 N N . LEU A 1 282 ? -2.366 23.193 -8.364 1.00 40.41 282 LEU A N 1
ATOM 2251 C CA . LEU A 1 282 ? -1.751 23.607 -7.091 1.00 40.41 282 LEU A CA 1
ATOM 2252 C C . LEU A 1 282 ? -0.250 23.934 -7.184 1.00 40.41 282 LEU A C 1
ATOM 2254 O O . LEU A 1 282 ? 0.250 24.695 -6.360 1.00 40.41 282 LEU A O 1
ATOM 2258 N N . LEU A 1 283 ? 0.458 23.484 -8.228 1.00 37.06 283 LEU A N 1
ATOM 2259 C CA . LEU A 1 283 ? 1.862 23.865 -8.455 1.00 37.06 283 LEU A CA 1
ATOM 2260 C C . LEU A 1 283 ? 2.034 25.275 -9.057 1.00 37.06 283 LEU A C 1
ATOM 2262 O O . LEU A 1 283 ? 3.163 25.734 -9.201 1.00 37.06 283 LEU A O 1
ATOM 2266 N N . LYS A 1 284 ? 0.943 25.991 -9.380 1.00 31.53 284 LYS A N 1
ATOM 2267 C CA . LYS A 1 284 ? 0.995 27.396 -9.837 1.00 31.53 284 LYS A CA 1
ATOM 2268 C C . LYS A 1 284 ? 0.682 28.434 -8.755 1.00 31.53 284 LYS A C 1
ATOM 2270 O O . LYS A 1 284 ? 0.873 29.618 -9.011 1.00 31.53 284 LYS A O 1
ATOM 2275 N N . LYS A 1 285 ? 0.211 28.030 -7.569 1.00 27.61 285 LYS A N 1
ATOM 2276 C CA . LYS A 1 285 ? -0.155 28.965 -6.482 1.00 27.61 285 LYS A CA 1
ATOM 2277 C C . LYS A 1 285 ? 0.961 29.237 -5.468 1.00 27.61 285 LYS A C 1
ATOM 2279 O O . LYS A 1 285 ? 0.759 30.026 -4.554 1.00 27.61 285 LYS A O 1
ATOM 2284 N N . THR A 1 286 ? 2.135 28.634 -5.645 1.00 33.41 286 THR A N 1
ATOM 2285 C CA . THR A 1 286 ? 3.334 28.914 -4.838 1.00 33.41 286 THR A CA 1
ATOM 2286 C C . THR A 1 286 ? 4.497 29.398 -5.705 1.00 33.41 286 THR A C 1
ATOM 2288 O O . THR A 1 286 ? 5.607 28.877 -5.582 1.00 33.41 286 THR A O 1
ATOM 2291 N N . ASN A 1 287 ? 4.216 30.348 -6.599 1.00 30.92 287 ASN A N 1
ATOM 2292 C CA . ASN A 1 287 ? 5.230 31.222 -7.190 1.00 30.92 287 ASN A CA 1
ATOM 2293 C C . ASN A 1 287 ? 5.166 32.577 -6.496 1.00 30.92 287 ASN A C 1
ATOM 2295 O O . ASN A 1 287 ? 4.046 33.133 -6.449 1.00 30.92 287 ASN A O 1
#

Sequence (287 aa):
MAGTILLFVVSFMTMYISFLFPGKLKLADRVRTELMKSTINALEEIEKTGQRLTLANFHNKEISTLSYDDLVPYLHSIESGTVFFTSHGKIVSNFIPGNWTHTGFYLGTQKQLQDKFGASSTIYKSVENFYRTGEEHLIIDSSLRRGCAVRDIMEMAALGSKSTLRSILCFEPKISPAQLQHVLQNSLAETGKKYDLSFSMDDKSKIYCTELIYDAFQLFGITINQRTPIFFRNILLPKDMVDEIIEKHMTEFNLKLCLVKNNNQIQDLDYTEILSLVAGILLKKTN

Foldseek 3Di:
DVVVVVVVVVLVVLCVCCLVDPPPDVVSVVSNLVVVVVVLVVQVVCVVVVVDPCPDDPDDDPQDAQAPVNCVVQLVLAAFLKKKWFAFQGPVQVVAPDRTFFIWTWRAFLVRVCVLQNCPAPLSVLCVVQDPPRHFGWIFFADQPAGTDIHGPCPPPQNDPDHRTFKMWIKAFPDHSVLSSQLSVQLHVRHPAHADPSLDPVDSSGYHGQRSNQVSCVVVVPHQDQFDDDPPDTHDGPLSVLLVCVVVVVPGIDTRFMWGADPNDIDTDDSVRVVCVNVVNVVVVPD

Secondary structure (DSSP, 8-state):
-HHHHHHHHHHHHHHHHHHHSTTT-HHHHHHHHHHHHHHHHHHHHHHHTT-----TT----------HHHHHHHHTTSPTTEEEEEEE--GGGGGSSSS--EEEEEEE-HHHHHHHH-TTSHHHHHHGGG-SSS---EEEEEETTTEEEEEEGGGSTTSSSS--EEEEEEEEESS-HHHHHHHHHHHHHTTTPEE-TT--TT-TTEE-HHHHHHHHHHTTT------EEETTEEE--HHHHHHHHHHTTTSSEEEEEEEEEETTEEEE--HHHHHHHHTT-GGGS--